Protein AF-G4TLZ2-F1 (afdb_monomer_lite)

Organism: Serendipita indica (strain DSM 11827) (NCBI:txid1109443)

pLDDT: mean 72.78, std 14.61, range [36.22, 94.38]

Secondary structure (DSSP, 8-state):
-----EEEESSGGG--HHHHHS--SEEEESS--HHHHHHHHHHGGG-SEEEE---S-HHHHHHHHHHHHHHGGG-TT--EEEEEEE-TT-HHHHHHHHHHGGGGTTT--EEEEEES--S-TTHHHHHHHHHHHH-TT--EEE-TTTT-EEESSSS-EEEGGGG---TT-GGGHHHHHHHHHHH---TTS----------

Radius of gyration: 17.11 Å; chains: 1; bounding box: 46×44×38 Å

Sequence (199 aa):
MPNLTAICIGQPCQLTEVVYTRRMKKMDFRFFDERVERQVRNHAANITYLNIQMDGRREKDQSIRTFLKEVAPHLRQVKFFGQLWLPHDVVEALFQDFSTLQCLASTLIFLHIRTDYWPSAFWPRMLLSRIEAMFPKLRMILDQSLGALVRRDILEWFHWSDLGFDPSDFQILEGTFERALKEGPDVTSNVKENYIFRV

Foldseek 3Di:
DDAPEEDADPDLVPDDPVLVPHAYAEYAAADDDPSNLVSCQSRQQRHQYDEDDDPPDVVVLVVVLVSLLVSLLNNQNHQHYEEDEDEPDDPVVVVVSLVSNLSCQAHHAEYEYEYPDDDDPVVVVVSVVVSCVSRVNHQWYHYVVVQTWGHLDDWWIWHPVQLPDDSVPVVVCPVSVVVCSVPPRPPPPDDDPTPTPGD

Structure (mmCIF, N/CA/C/O backbone):
data_AF-G4TLZ2-F1
#
_entry.id   AF-G4TLZ2-F1
#
loop_
_atom_site.group_PDB
_atom_site.id
_atom_site.type_symbol
_atom_site.label_atom_id
_atom_site.label_alt_id
_atom_site.label_comp_id
_atom_site.label_asym_id
_atom_site.label_entity_id
_atom_site.label_seq_id
_atom_site.pdbx_PDB_ins_code
_atom_site.Cartn_x
_atom_site.Cartn_y
_atom_site.Cartn_z
_atom_site.occupancy
_atom_site.B_iso_or_equiv
_atom_site.auth_seq_id
_atom_site.auth_comp_id
_atom_site.auth_asym_id
_atom_site.auth_atom_id
_atom_site.pdbx_PDB_model_num
ATOM 1 N N . MET A 1 1 ? -19.646 -6.774 21.020 1.00 46.66 1 MET A N 1
ATOM 2 C CA . MET A 1 1 ? -20.008 -6.854 19.584 1.00 46.66 1 MET A CA 1
ATOM 3 C C . MET A 1 1 ? -18.808 -7.372 18.798 1.00 46.66 1 MET A C 1
ATOM 5 O O . MET A 1 1 ? -17.703 -6.963 19.135 1.00 46.66 1 MET A O 1
ATOM 9 N N . PRO A 1 2 ? -18.978 -8.269 17.811 1.00 50.28 2 PRO A N 1
ATOM 10 C CA . PRO A 1 2 ? -17.856 -8.793 17.030 1.00 50.28 2 PRO A CA 1
ATOM 11 C C . PRO A 1 2 ? -17.225 -7.706 16.141 1.00 50.28 2 PRO A C 1
ATOM 13 O O . PRO A 1 2 ? -17.936 -6.896 15.538 1.00 50.28 2 PRO A O 1
ATOM 16 N N . ASN A 1 3 ? -15.890 -7.692 16.069 1.00 48.69 3 ASN A N 1
ATOM 17 C CA . ASN A 1 3 ? -15.118 -6.776 15.223 1.00 48.69 3 ASN A CA 1
ATOM 18 C C . ASN A 1 3 ? -15.397 -7.065 13.740 1.00 48.69 3 ASN A C 1
ATOM 20 O O . ASN A 1 3 ? -15.288 -8.214 13.307 1.00 48.69 3 ASN A O 1
ATOM 24 N N . LEU A 1 4 ? -15.717 -6.034 12.951 1.00 47.19 4 LEU A N 1
ATOM 25 C CA . LEU A 1 4 ? -15.778 -6.173 11.497 1.00 47.19 4 LEU A CA 1
ATOM 26 C C . LEU A 1 4 ? -14.333 -6.183 10.975 1.00 47.19 4 LEU A C 1
ATOM 28 O O . LEU A 1 4 ? -13.589 -5.222 11.151 1.00 47.19 4 LEU A O 1
ATOM 32 N N . THR A 1 5 ? -13.896 -7.307 10.411 1.00 59.62 5 THR A N 1
ATOM 33 C CA . THR A 1 5 ? -12.462 -7.516 10.134 1.00 59.62 5 THR A CA 1
ATOM 34 C C . THR A 1 5 ? -12.038 -6.947 8.778 1.00 59.62 5 THR A C 1
ATOM 36 O O . THR A 1 5 ? -10.901 -6.496 8.644 1.00 59.62 5 THR A O 1
ATOM 39 N N . ALA A 1 6 ? -12.942 -6.910 7.795 1.00 60.03 6 ALA A N 1
ATOM 40 C CA . ALA A 1 6 ? -12.651 -6.434 6.447 1.00 60.03 6 ALA A CA 1
ATOM 41 C C . ALA A 1 6 ? -13.892 -5.877 5.746 1.00 60.03 6 ALA A C 1
ATOM 43 O O . ALA A 1 6 ? -15.013 -6.284 6.054 1.00 60.03 6 ALA A O 1
ATOM 44 N N . ILE A 1 7 ? -13.671 -4.984 4.780 1.00 64.38 7 ILE A N 1
ATOM 45 C CA . ILE A 1 7 ? -14.679 -4.574 3.806 1.00 64.38 7 ILE A CA 1
ATOM 46 C C . ILE A 1 7 ? -14.033 -4.398 2.422 1.00 64.38 7 ILE A C 1
ATOM 48 O O . ILE A 1 7 ? -12.977 -3.776 2.308 1.00 64.38 7 ILE A O 1
ATOM 52 N N . CYS A 1 8 ? -14.651 -4.976 1.387 1.00 65.12 8 CYS A N 1
ATOM 53 C CA . CYS A 1 8 ? -14.386 -4.660 -0.020 1.00 65.12 8 CYS A CA 1
ATOM 54 C C . CYS A 1 8 ? -15.567 -3.856 -0.532 1.00 65.12 8 CYS A C 1
ATOM 56 O O . CYS A 1 8 ? -16.701 -4.329 -0.424 1.00 65.12 8 CYS A O 1
ATOM 58 N N . ILE A 1 9 ? -15.324 -2.666 -1.069 1.00 63.44 9 ILE A N 1
ATOM 59 C CA . ILE A 1 9 ? -16.402 -1.855 -1.620 1.00 63.44 9 ILE A CA 1
ATOM 60 C C . ILE A 1 9 ? -16.111 -1.510 -3.069 1.00 63.44 9 ILE A C 1
ATOM 62 O O . ILE A 1 9 ? -15.159 -0.795 -3.389 1.00 63.44 9 ILE A O 1
ATOM 66 N N . GLY A 1 10 ? -17.003 -1.997 -3.930 1.00 59.31 10 GLY A N 1
ATOM 67 C CA . GLY A 1 10 ? -17.019 -1.669 -5.344 1.00 59.31 10 GLY A CA 1
ATOM 68 C C . GLY A 1 10 ? -17.587 -0.281 -5.620 1.00 59.31 10 GLY A C 1
ATOM 69 O O . GLY A 1 10 ? -17.244 0.275 -6.646 1.00 59.31 10 GLY A O 1
ATOM 70 N N . GLN A 1 11 ? -18.423 0.302 -4.750 1.00 59.62 11 GLN A N 1
ATOM 71 C CA . GLN A 1 11 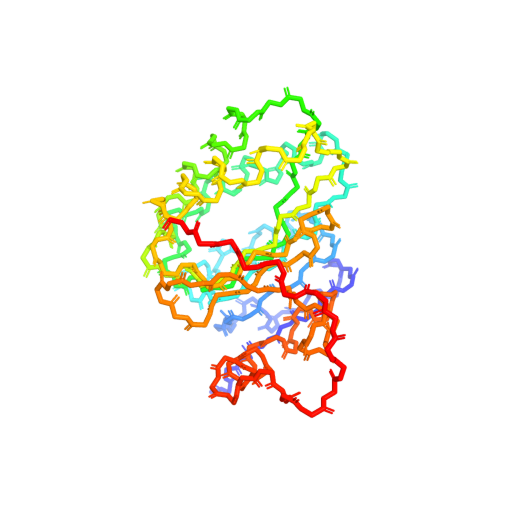? -18.915 1.683 -4.890 1.00 59.62 11 GLN A CA 1
ATOM 72 C C . GLN A 1 11 ? -19.159 2.365 -3.532 1.00 59.62 11 GLN A C 1
ATOM 74 O O . GLN A 1 11 ? -19.775 1.752 -2.663 1.00 59.62 11 GLN A O 1
ATOM 79 N N . PRO A 1 12 ? -18.814 3.652 -3.333 1.00 59.69 12 PRO A N 1
ATOM 80 C CA . PRO A 1 12 ? -18.899 4.301 -2.018 1.00 59.69 12 PRO A CA 1
ATOM 81 C C . PRO A 1 12 ? -20.312 4.378 -1.421 1.00 59.69 12 PRO A C 1
ATOM 83 O O . PRO A 1 12 ? -20.478 4.523 -0.212 1.00 59.69 12 PRO A O 1
ATOM 86 N N . CYS A 1 13 ? -21.354 4.268 -2.251 1.00 66.62 13 CYS A N 1
ATOM 87 C CA . CYS A 1 13 ? -22.748 4.178 -1.808 1.00 66.62 13 CYS A CA 1
ATOM 88 C C . CYS A 1 13 ? -23.066 2.900 -1.012 1.00 66.62 13 CYS A C 1
ATOM 90 O O . CYS A 1 13 ? -24.085 2.859 -0.334 1.00 66.62 13 CYS A O 1
ATOM 92 N N . GLN A 1 14 ? -22.198 1.887 -1.060 1.00 64.50 14 GLN A N 1
ATOM 93 C CA . GLN A 1 14 ? -22.354 0.621 -0.338 1.00 64.50 14 GLN A CA 1
ATOM 94 C C . GLN A 1 14 ? -21.793 0.682 1.097 1.00 64.50 14 GLN A C 1
ATOM 96 O O . GLN A 1 14 ? -21.835 -0.312 1.821 1.00 64.50 14 GLN A O 1
ATOM 101 N N . LEU A 1 15 ? -21.260 1.833 1.529 1.00 69.31 15 LEU A N 1
ATOM 102 C CA . LEU A 1 15 ? -20.837 2.051 2.912 1.00 69.31 15 LEU A CA 1
ATOM 103 C C . LEU A 1 15 ? -22.050 2.035 3.853 1.00 69.31 15 LEU A C 1
ATOM 105 O O . LEU A 1 15 ? -22.990 2.806 3.684 1.00 69.31 15 LEU A O 1
ATOM 109 N N . THR A 1 16 ? -22.014 1.173 4.869 1.00 67.12 16 THR A N 1
ATOM 110 C CA . THR A 1 16 ? -23.114 0.994 5.830 1.00 67.12 16 THR A CA 1
ATOM 111 C C . THR A 1 16 ? -22.798 1.630 7.183 1.00 67.12 16 THR A C 1
ATOM 113 O O . THR A 1 16 ? -21.634 1.783 7.553 1.00 67.12 16 THR A O 1
ATOM 116 N N . GLU A 1 17 ? -23.832 1.947 7.971 1.00 62.03 17 GLU A N 1
ATOM 117 C CA . GLU A 1 17 ? -23.725 2.492 9.340 1.00 62.03 17 GLU A CA 1
ATOM 118 C C . GLU A 1 17 ? -22.849 1.623 10.272 1.00 62.03 17 GLU A C 1
ATOM 120 O O . GLU A 1 17 ? -22.161 2.110 11.171 1.00 62.03 17 GLU A O 1
ATOM 125 N N . VAL A 1 18 ? -22.786 0.318 9.997 1.00 56.19 18 VAL A N 1
ATOM 126 C CA . VAL A 1 18 ? -21.950 -0.649 10.721 1.00 56.19 18 VAL A CA 1
ATOM 127 C C . VAL A 1 18 ? -20.453 -0.337 10.588 1.00 56.19 18 VAL A C 1
ATOM 129 O O . VAL A 1 18 ? -19.698 -0.567 11.532 1.00 56.19 18 VAL A O 1
ATOM 132 N N . VAL A 1 19 ? -20.016 0.228 9.458 1.00 63.22 19 VAL A N 1
ATOM 133 C CA . VAL A 1 19 ? -18.618 0.645 9.235 1.00 63.22 19 VAL A CA 1
ATOM 134 C C . VAL A 1 19 ? -18.277 1.879 10.076 1.00 63.22 19 VAL A C 1
ATOM 136 O O . VAL A 1 19 ? -17.152 2.020 10.546 1.00 63.22 19 VAL A O 1
ATOM 139 N N . TYR A 1 20 ? -19.255 2.751 10.338 1.00 64.38 20 TYR A N 1
ATOM 140 C CA . TYR A 1 20 ? -19.055 3.962 11.140 1.00 64.38 20 TYR A CA 1
ATOM 141 C C . TYR A 1 20 ? -18.906 3.676 12.637 1.00 64.38 20 TYR A C 1
ATOM 143 O O . TYR A 1 20 ? -18.293 4.462 13.353 1.00 64.38 20 TYR A O 1
ATOM 151 N N . THR A 1 21 ? -19.453 2.561 13.118 1.00 63.03 21 THR A N 1
ATOM 152 C CA . THR A 1 21 ? -19.580 2.281 14.558 1.00 63.03 21 THR A CA 1
ATOM 153 C C . THR A 1 21 ? -18.607 1.221 15.070 1.00 63.03 21 THR A C 1
ATOM 155 O O . THR A 1 21 ? -18.537 0.979 16.276 1.00 63.03 21 THR A O 1
ATOM 158 N N . ARG A 1 22 ? -17.834 0.573 14.188 1.00 68.12 22 ARG A N 1
ATOM 159 C CA . ARG A 1 22 ? -16.970 -0.563 14.547 1.00 68.12 22 ARG A CA 1
ATOM 160 C C . ARG A 1 22 ? -15.533 -0.355 14.116 1.00 68.12 22 ARG A C 1
ATOM 162 O O . ARG A 1 22 ? -15.284 0.153 13.036 1.00 68.12 22 ARG A O 1
ATOM 169 N N . ARG A 1 23 ? -14.583 -0.838 14.924 1.00 71.00 23 ARG A N 1
ATOM 170 C CA . ARG A 1 23 ? -13.163 -0.874 14.546 1.00 71.00 23 ARG A CA 1
ATOM 171 C C . ARG A 1 23 ? -12.969 -1.678 13.262 1.00 71.00 23 ARG A C 1
ATOM 173 O O . ARG A 1 23 ? -13.345 -2.848 13.215 1.00 71.00 23 ARG A O 1
ATOM 180 N N . MET A 1 24 ? -12.305 -1.057 12.294 1.00 76.00 24 MET A N 1
ATOM 181 C CA . MET A 1 24 ? -11.952 -1.641 11.003 1.00 76.00 24 MET A CA 1
ATOM 182 C C . MET A 1 24 ? -10.446 -1.889 10.907 1.00 76.00 24 MET A C 1
ATOM 184 O O . MET A 1 24 ? -9.654 -1.008 11.236 1.00 76.00 24 MET A O 1
ATOM 188 N N . LYS A 1 25 ? -10.058 -3.082 10.438 1.00 82.25 25 LYS A N 1
ATOM 189 C CA . LYS A 1 25 ? -8.646 -3.451 10.212 1.00 82.25 25 LYS A CA 1
ATOM 190 C C . LYS A 1 25 ? -8.249 -3.437 8.739 1.00 82.25 25 LYS A C 1
ATOM 192 O O . LYS A 1 25 ? -7.141 -3.015 8.420 1.00 82.25 25 LYS A O 1
ATOM 197 N N . LYS A 1 26 ? -9.136 -3.894 7.851 1.00 83.88 26 LYS A N 1
ATOM 198 C CA . LYS A 1 26 ? -8.880 -3.962 6.407 1.00 83.88 26 LYS A CA 1
ATOM 199 C C . LYS A 1 26 ? -9.892 -3.133 5.630 1.00 83.88 26 LYS A C 1
ATOM 201 O O . LYS A 1 26 ? -11.098 -3.308 5.814 1.00 83.88 26 LYS A O 1
ATOM 206 N N . MET A 1 27 ? -9.388 -2.263 4.765 1.00 84.25 27 MET A N 1
ATOM 207 C CA . MET A 1 27 ? -10.182 -1.408 3.895 1.00 84.25 27 MET A CA 1
ATOM 208 C C . MET A 1 27 ? -9.675 -1.481 2.458 1.00 84.25 27 MET A C 1
ATOM 210 O O . MET A 1 27 ? -8.486 -1.285 2.214 1.00 84.25 27 MET A O 1
ATOM 214 N N . ASP A 1 28 ? -10.586 -1.746 1.528 1.00 83.50 28 ASP A N 1
ATOM 215 C CA . ASP A 1 28 ? -10.316 -1.803 0.095 1.00 83.50 28 ASP A CA 1
ATOM 216 C C . ASP A 1 28 ? -11.389 -1.021 -0.667 1.00 83.50 28 ASP A C 1
ATOM 218 O O . ASP A 1 28 ? -12.576 -1.373 -0.630 1.00 83.50 28 ASP A O 1
ATOM 222 N N . PHE A 1 29 ? -10.962 0.057 -1.322 1.00 81.94 29 PHE A N 1
ATOM 223 C CA . PHE A 1 29 ? -11.828 0.998 -2.017 1.00 81.94 29 PHE A CA 1
ATOM 224 C C . PHE A 1 29 ? -11.426 1.120 -3.486 1.00 81.94 29 PHE A C 1
ATOM 226 O O . PHE A 1 29 ? -10.347 1.613 -3.818 1.00 81.94 29 PHE A O 1
ATOM 233 N N . ARG A 1 30 ? -12.341 0.717 -4.376 1.00 78.12 30 ARG A N 1
ATOM 234 C CA . ARG A 1 30 ? -12.178 0.827 -5.838 1.00 78.12 30 ARG A CA 1
ATOM 235 C C . ARG A 1 30 ? -12.457 2.233 -6.373 1.00 78.12 30 ARG A C 1
ATOM 237 O O . ARG A 1 30 ? -12.018 2.584 -7.462 1.00 78.12 30 ARG A O 1
ATOM 244 N N . PHE A 1 31 ? -13.179 3.033 -5.593 1.00 77.94 31 PHE A N 1
ATOM 245 C CA . PHE A 1 31 ? -13.493 4.425 -5.884 1.00 77.94 31 PHE A CA 1
ATOM 246 C C . PHE A 1 31 ? -13.263 5.248 -4.628 1.00 77.94 31 PHE A C 1
ATOM 248 O O . PHE A 1 31 ? -13.651 4.833 -3.536 1.00 77.94 31 PHE A O 1
ATOM 255 N N . PHE A 1 32 ? -12.659 6.416 -4.803 1.00 81.44 32 PHE A N 1
ATOM 256 C CA . PHE A 1 32 ? -12.345 7.331 -3.722 1.00 81.44 32 PHE A CA 1
ATOM 257 C C . PHE A 1 32 ? -13.271 8.550 -3.765 1.00 81.44 32 PHE A C 1
ATOM 259 O O . PHE A 1 32 ? -13.412 9.189 -4.810 1.00 81.44 32 PHE A O 1
ATOM 266 N N . ASP A 1 33 ? -13.917 8.838 -2.638 1.00 84.94 33 ASP A N 1
ATOM 267 C CA . ASP A 1 33 ? -14.771 10.004 -2.420 1.00 84.94 33 ASP A CA 1
ATOM 268 C C . ASP A 1 33 ? -14.715 10.454 -0.947 1.00 84.94 33 ASP A C 1
ATOM 270 O O . ASP A 1 33 ? -14.079 9.818 -0.101 1.00 84.94 33 ASP A O 1
ATOM 274 N N . GLU A 1 34 ? -15.436 11.524 -0.610 1.00 86.69 34 GLU A N 1
ATOM 275 C CA . GLU A 1 34 ? -15.489 12.077 0.752 1.00 86.69 34 GLU A CA 1
ATOM 276 C C . GLU A 1 34 ? -15.970 11.076 1.820 1.00 86.69 34 GLU A C 1
ATOM 278 O O . GLU A 1 34 ? -15.652 11.207 3.008 1.00 86.69 34 GLU A O 1
ATOM 283 N N . ARG A 1 35 ? -16.767 10.069 1.440 1.00 85.50 35 ARG A N 1
ATOM 284 C CA . ARG A 1 35 ? -17.257 9.054 2.382 1.00 85.50 35 ARG A CA 1
ATOM 285 C C . ARG A 1 35 ? -16.135 8.090 2.724 1.00 85.50 35 ARG A C 1
ATOM 287 O O . ARG A 1 35 ? -15.961 7.773 3.902 1.00 85.50 35 ARG A O 1
ATOM 294 N N . VAL A 1 36 ? -15.365 7.671 1.721 1.00 86.56 36 VAL A N 1
ATOM 295 C CA . VAL A 1 36 ? -14.147 6.874 1.904 1.00 86.56 36 VAL A CA 1
ATOM 296 C C . VAL A 1 36 ? -13.134 7.633 2.755 1.00 86.56 36 VAL A C 1
ATOM 298 O O . VAL A 1 36 ? -12.643 7.077 3.738 1.00 86.56 36 VAL A O 1
ATOM 301 N N . GLU A 1 37 ? -12.893 8.914 2.462 1.00 90.69 37 GLU A N 1
ATOM 302 C CA . GLU A 1 37 ? -12.009 9.760 3.273 1.00 90.69 37 GLU A CA 1
ATOM 303 C C . GLU A 1 37 ? -12.394 9.745 4.749 1.00 90.69 37 GLU A C 1
ATOM 305 O O . GLU A 1 37 ? -11.560 9.491 5.623 1.00 90.69 37 GLU A O 1
ATOM 310 N N . ARG A 1 38 ? -13.680 9.973 5.034 1.00 89.69 38 ARG A N 1
ATOM 311 C CA . ARG A 1 38 ? -14.199 9.989 6.402 1.00 89.69 38 ARG A CA 1
ATOM 312 C C . ARG A 1 38 ? -13.967 8.655 7.106 1.00 89.69 38 ARG A C 1
ATOM 314 O O . ARG A 1 38 ? -13.588 8.649 8.274 1.00 89.69 38 ARG A O 1
ATOM 321 N N . GLN A 1 39 ? -14.155 7.533 6.409 1.00 87.25 39 GLN A N 1
ATOM 322 C CA . GLN A 1 39 ? -13.901 6.213 6.989 1.00 87.25 39 GLN A CA 1
ATOM 323 C C . GLN A 1 39 ? -12.433 5.998 7.316 1.00 87.25 39 GLN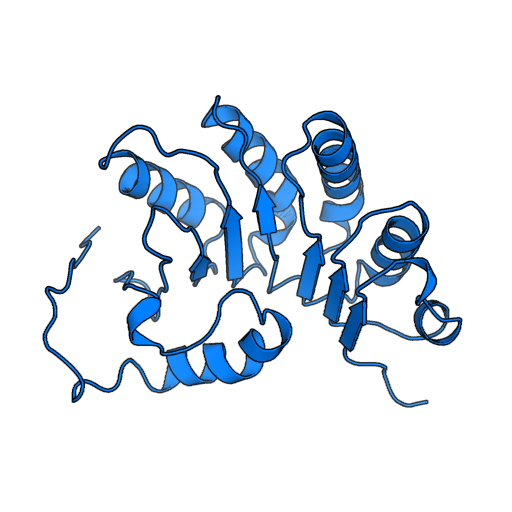 A C 1
ATOM 325 O O . GLN A 1 39 ? -12.108 5.577 8.426 1.00 87.25 39 GLN A O 1
ATOM 330 N N . VAL A 1 40 ? -11.542 6.306 6.378 1.00 90.25 40 VAL A N 1
ATOM 331 C CA . VAL A 1 40 ? -10.109 6.126 6.605 1.00 90.25 40 VAL A CA 1
ATOM 332 C C . VAL A 1 40 ? -9.655 7.018 7.764 1.00 90.25 40 VAL A C 1
ATOM 334 O O . VAL A 1 40 ? -8.965 6.522 8.649 1.00 90.25 40 VAL A O 1
ATOM 337 N N . ARG A 1 41 ? -10.117 8.275 7.858 1.00 92.75 41 ARG A N 1
ATOM 338 C CA . ARG A 1 41 ? -9.808 9.153 9.005 1.00 92.75 41 ARG A CA 1
ATOM 339 C C . ARG A 1 41 ? -10.311 8.584 10.333 1.00 92.75 41 ARG A C 1
ATOM 341 O O . ARG A 1 41 ? -9.543 8.517 11.289 1.00 92.75 41 ARG A O 1
ATOM 348 N N . ASN A 1 42 ? -11.562 8.125 10.386 1.00 90.62 42 ASN A N 1
ATOM 349 C CA . ASN A 1 42 ? -12.162 7.576 11.608 1.00 90.62 42 ASN A CA 1
ATOM 350 C C . ASN A 1 42 ? -11.433 6.327 12.118 1.00 90.62 42 ASN A C 1
ATOM 352 O O . ASN A 1 42 ? -11.380 6.079 13.324 1.00 90.62 42 ASN A O 1
ATOM 356 N N . HIS A 1 43 ? -10.866 5.541 11.203 1.00 89.94 43 HIS A N 1
ATOM 357 C CA . HIS A 1 43 ? -10.260 4.253 11.524 1.00 89.94 43 HIS A CA 1
ATOM 358 C C . HIS A 1 43 ? -8.738 4.238 11.448 1.00 89.94 43 HIS A C 1
ATOM 360 O O . HIS A 1 43 ? -8.160 3.218 11.810 1.00 89.94 43 HIS A O 1
ATOM 366 N N . ALA A 1 44 ? -8.086 5.338 11.057 1.00 91.69 44 ALA A N 1
ATOM 367 C CA . ALA A 1 44 ? -6.667 5.395 10.695 1.00 91.69 44 ALA A CA 1
ATOM 368 C C . ALA A 1 44 ? -5.738 4.671 11.682 1.00 91.69 44 ALA A C 1
ATOM 370 O O . ALA A 1 44 ? -4.893 3.875 11.279 1.00 91.69 44 ALA A O 1
ATOM 371 N N . ALA A 1 45 ? -5.963 4.863 12.985 1.00 90.56 45 ALA A N 1
ATOM 372 C CA . ALA A 1 45 ? -5.154 4.262 14.043 1.00 90.56 45 ALA A CA 1
ATOM 373 C C . ALA A 1 45 ? -5.266 2.726 14.155 1.00 90.56 45 ALA A C 1
ATOM 375 O O . ALA A 1 45 ? -4.449 2.117 14.842 1.00 90.56 45 ALA A O 1
ATOM 376 N N . ASN A 1 46 ? -6.273 2.104 13.534 1.00 88.81 46 ASN A N 1
ATOM 377 C CA . ASN A 1 46 ? -6.563 0.668 13.615 1.00 88.81 46 ASN A CA 1
ATOM 378 C C . ASN A 1 46 ? -6.388 -0.065 12.275 1.00 88.81 46 ASN A C 1
ATOM 380 O O . ASN A 1 46 ? -6.428 -1.298 12.254 1.00 88.81 46 ASN A O 1
ATOM 384 N N . ILE A 1 47 ? -6.225 0.669 11.170 1.00 90.06 47 ILE A N 1
ATOM 385 C CA . ILE A 1 47 ? -6.098 0.076 9.840 1.00 90.06 47 ILE A CA 1
ATOM 386 C C . ILE A 1 47 ? -4.736 -0.615 9.740 1.00 90.06 47 ILE A C 1
ATOM 388 O O . ILE A 1 47 ? -3.688 0.006 9.900 1.00 90.06 47 ILE A O 1
ATOM 392 N N . THR A 1 48 ? -4.754 -1.913 9.451 1.00 88.69 48 THR A N 1
ATOM 393 C CA . THR A 1 48 ? -3.560 -2.710 9.139 1.00 88.69 48 THR A CA 1
ATOM 394 C C . THR A 1 48 ? -3.385 -2.914 7.641 1.00 88.69 48 THR A C 1
ATOM 396 O O . THR A 1 48 ? -2.306 -3.288 7.183 1.00 88.69 48 THR A O 1
ATOM 399 N N . TYR A 1 49 ? -4.447 -2.674 6.878 1.00 87.94 49 TYR A N 1
ATOM 400 C CA . TYR A 1 49 ? -4.502 -2.895 5.449 1.00 87.94 49 TYR A CA 1
ATOM 401 C C . TYR A 1 49 ? -5.355 -1.810 4.795 1.00 87.94 49 TYR A C 1
ATOM 403 O O . TYR A 1 49 ? -6.533 -1.661 5.135 1.00 87.94 49 TYR A O 1
ATOM 411 N N . LEU A 1 50 ? -4.762 -1.076 3.860 1.00 88.56 50 LEU A N 1
ATOM 412 C CA . LEU A 1 50 ? -5.410 0.014 3.145 1.00 88.56 50 LEU A CA 1
ATOM 413 C C . LEU A 1 50 ? -5.124 -0.107 1.653 1.00 88.56 50 LEU A C 1
ATOM 415 O O . LEU A 1 50 ? -3.972 -0.001 1.243 1.00 88.56 50 LEU A O 1
ATOM 419 N N . ASN A 1 51 ? -6.167 -0.272 0.847 1.00 85.25 51 ASN A N 1
ATOM 420 C CA . ASN A 1 51 ? -6.089 -0.153 -0.602 1.00 85.25 51 ASN A CA 1
ATOM 421 C C . ASN A 1 51 ? -7.044 0.936 -1.085 1.00 85.25 51 ASN A C 1
ATOM 423 O O . ASN A 1 51 ? -8.241 0.897 -0.799 1.00 85.25 51 ASN A O 1
ATOM 427 N N . ILE A 1 52 ? -6.494 1.909 -1.804 1.00 84.06 52 ILE A N 1
ATOM 428 C CA . ILE A 1 52 ? -7.241 2.965 -2.479 1.00 84.06 52 ILE A CA 1
ATOM 429 C C . ILE A 1 52 ? -6.808 2.903 -3.937 1.00 84.06 52 ILE A C 1
ATOM 431 O O . ILE A 1 52 ? -5.660 3.200 -4.256 1.00 84.06 52 ILE A O 1
ATOM 435 N N . GLN A 1 53 ? -7.708 2.475 -4.817 1.00 77.69 53 GLN A N 1
ATOM 436 C CA . GLN A 1 53 ? -7.389 2.358 -6.232 1.00 77.69 53 GLN A CA 1
ATOM 437 C C . GLN A 1 53 ? -7.288 3.749 -6.867 1.00 77.69 53 GLN A C 1
ATOM 439 O O . GLN A 1 53 ? -8.278 4.470 -6.980 1.00 77.69 53 GLN A O 1
ATOM 444 N N . MET A 1 54 ? -6.079 4.103 -7.294 1.00 76.25 54 MET A N 1
ATOM 445 C CA . MET A 1 54 ? -5.810 5.277 -8.123 1.00 76.25 54 MET A CA 1
ATOM 446 C C . MET A 1 54 ? -6.095 4.920 -9.588 1.00 76.25 54 MET A 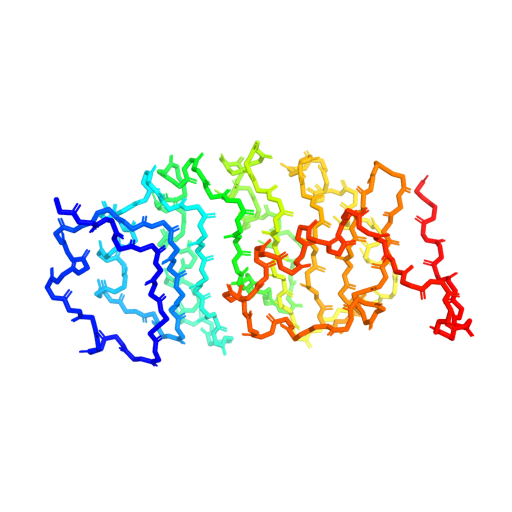C 1
ATOM 448 O O . MET A 1 54 ? -5.677 3.855 -10.065 1.00 76.25 54 MET A O 1
ATOM 452 N N . ASP A 1 55 ? -6.852 5.768 -10.286 1.00 71.19 55 ASP A N 1
ATOM 453 C CA . ASP A 1 55 ? -7.341 5.491 -11.643 1.00 71.19 55 ASP A CA 1
ATOM 454 C C . ASP A 1 55 ? -6.481 6.118 -12.753 1.00 71.19 55 ASP A C 1
ATOM 456 O O . ASP A 1 55 ? -6.781 5.921 -13.931 1.00 71.19 55 ASP A O 1
ATOM 460 N N . GLY A 1 56 ? -5.399 6.818 -12.389 1.00 65.00 56 GLY A N 1
ATOM 461 C CA . GLY A 1 56 ? -4.462 7.449 -13.323 1.00 65.00 56 GLY A CA 1
ATOM 462 C C . GLY A 1 56 ? -4.939 8.809 -13.840 1.00 65.00 56 GLY A C 1
ATOM 463 O O . GLY A 1 56 ? -4.283 9.424 -14.687 1.00 65.00 56 GLY A O 1
ATOM 464 N N . ARG A 1 57 ? -6.096 9.312 -13.379 1.00 70.31 57 ARG A N 1
ATOM 465 C CA . ARG A 1 57 ? -6.568 10.656 -13.729 1.00 70.31 57 ARG A CA 1
ATOM 466 C C . ARG A 1 57 ? -5.910 11.677 -12.808 1.00 70.31 57 ARG A C 1
ATOM 468 O O . ARG A 1 57 ? -6.292 11.811 -11.647 1.00 70.31 57 ARG A O 1
ATOM 475 N N . ARG A 1 58 ? -4.985 12.463 -13.376 1.00 68.12 58 ARG A N 1
ATOM 476 C CA . ARG A 1 58 ? -4.145 13.467 -12.686 1.00 68.12 58 ARG A CA 1
ATOM 477 C C . ARG A 1 58 ? -4.860 14.256 -11.578 1.00 68.12 58 ARG A C 1
ATOM 479 O O . ARG A 1 58 ? -4.331 14.361 -10.477 1.00 68.12 58 ARG A O 1
ATOM 486 N N . GLU A 1 59 ? -6.052 14.794 -11.840 1.00 71.56 59 GLU A N 1
ATOM 487 C CA . GLU A 1 59 ? -6.794 15.607 -10.859 1.00 71.56 59 GLU A CA 1
ATOM 488 C C . GLU A 1 59 ? -7.284 14.799 -9.648 1.00 71.56 59 GLU A C 1
ATOM 490 O O . GLU A 1 59 ? -7.119 15.224 -8.502 1.00 71.56 59 GLU A O 1
ATOM 495 N N . LYS A 1 60 ? -7.847 13.608 -9.884 1.00 72.69 60 LYS A N 1
ATOM 496 C CA . LYS A 1 60 ? -8.312 12.725 -8.807 1.00 72.69 60 LYS A CA 1
ATOM 497 C C . LYS A 1 60 ? -7.138 12.187 -8.002 1.00 72.69 60 LYS A C 1
ATOM 499 O O . LYS A 1 60 ? -7.179 12.210 -6.773 1.00 72.69 60 LYS A O 1
ATOM 504 N N . ASP A 1 61 ? -6.065 11.797 -8.674 1.00 77.12 61 ASP A N 1
ATOM 505 C CA . ASP A 1 61 ? -4.876 11.275 -8.008 1.00 77.12 61 ASP A CA 1
ATOM 506 C C . ASP A 1 61 ? -4.198 12.333 -7.132 1.00 77.12 61 ASP A C 1
ATOM 508 O O . ASP A 1 61 ? -3.712 12.010 -6.047 1.00 77.12 61 ASP A O 1
ATOM 512 N N . GLN A 1 62 ? -4.233 13.610 -7.529 1.00 82.12 62 GLN A N 1
ATOM 513 C CA . GLN A 1 62 ? -3.731 14.699 -6.692 1.00 82.12 62 GLN A CA 1
ATOM 514 C C . GLN A 1 62 ? -4.545 14.861 -5.400 1.00 82.12 62 GLN A C 1
ATOM 516 O O . GLN A 1 62 ? -3.956 15.061 -4.337 1.00 82.12 62 GLN A O 1
ATOM 521 N N . SER A 1 63 ? -5.876 14.736 -5.461 1.00 84.75 63 SER A N 1
ATOM 522 C CA . SER A 1 63 ? -6.721 14.781 -4.257 1.00 84.75 63 SER A CA 1
ATOM 523 C C . SER A 1 63 ? -6.405 13.630 -3.295 1.00 84.75 63 SER A C 1
ATOM 525 O O . SER A 1 63 ? -6.198 13.863 -2.104 1.00 84.75 63 SER A O 1
ATOM 527 N N . ILE A 1 64 ? -6.223 12.412 -3.824 1.00 85.31 64 ILE A N 1
ATOM 528 C CA . ILE A 1 64 ? -5.825 11.232 -3.043 1.00 85.31 64 ILE A CA 1
ATOM 529 C C . ILE A 1 64 ? -4.441 11.443 -2.419 1.00 85.31 64 ILE A C 1
ATOM 531 O O . ILE A 1 64 ? -4.243 11.129 -1.249 1.00 85.31 64 ILE A O 1
ATOM 535 N N . ARG A 1 65 ? -3.478 12.009 -3.157 1.00 84.56 65 ARG A N 1
ATOM 536 C CA . ARG A 1 65 ? -2.130 12.312 -2.641 1.00 84.56 65 ARG A CA 1
ATOM 537 C C . ARG A 1 65 ? -2.171 13.309 -1.486 1.00 84.56 65 ARG A C 1
ATOM 539 O O . ARG A 1 65 ? -1.515 13.084 -0.472 1.00 84.56 65 ARG A O 1
ATOM 546 N N . THR A 1 66 ? -2.941 14.388 -1.614 1.00 87.69 66 THR A N 1
ATOM 547 C CA . THR A 1 66 ? -3.138 15.366 -0.531 1.00 87.69 66 THR A CA 1
ATOM 548 C C . THR A 1 66 ? -3.781 14.706 0.685 1.00 87.69 66 THR A C 1
ATOM 550 O O . THR A 1 66 ? -3.272 14.830 1.796 1.00 87.69 66 THR A O 1
ATOM 553 N N . PHE A 1 67 ? -4.831 13.915 0.471 1.00 90.50 67 PHE A N 1
ATOM 554 C CA . PHE A 1 67 ? -5.478 13.156 1.532 1.00 90.50 67 PHE A CA 1
ATOM 555 C C . PHE A 1 67 ? -4.509 12.200 2.250 1.00 90.50 67 PHE A C 1
ATOM 557 O O . PHE A 1 67 ? -4.449 12.173 3.481 1.00 90.50 67 PHE A O 1
ATOM 564 N N . LEU A 1 68 ? -3.716 11.438 1.490 1.00 88.50 68 LEU A N 1
ATOM 565 C CA . LEU A 1 68 ? -2.713 10.527 2.034 1.00 88.50 68 LEU A CA 1
ATOM 566 C C . LEU A 1 68 ? -1.675 11.277 2.872 1.00 88.50 68 LEU A C 1
ATOM 568 O O . LEU A 1 68 ? -1.338 10.803 3.953 1.00 88.50 68 LEU A O 1
ATOM 572 N N . LYS A 1 69 ? -1.234 12.466 2.438 1.00 88.56 69 LYS A N 1
ATOM 573 C CA . LYS A 1 69 ? -0.336 13.332 3.224 1.00 88.56 69 LYS A CA 1
ATOM 574 C C . LYS A 1 69 ? -0.907 13.691 4.585 1.00 88.56 69 LYS A C 1
ATOM 576 O O . LYS A 1 69 ? -0.187 13.652 5.580 1.00 88.56 69 LYS A O 1
ATOM 581 N N . GLU A 1 70 ? -2.191 14.003 4.637 1.00 92.38 70 GLU A N 1
ATOM 582 C CA . GLU A 1 70 ? -2.857 14.379 5.879 1.00 92.38 70 GLU A CA 1
ATOM 583 C C . GLU A 1 70 ? -3.086 13.187 6.814 1.00 92.38 70 GLU A C 1
ATOM 585 O O . GLU A 1 70 ? -2.915 13.309 8.026 1.00 92.38 70 GLU A O 1
ATOM 590 N N . VAL A 1 71 ? -3.483 12.027 6.278 1.00 93.50 71 VAL A N 1
ATOM 591 C CA . VAL A 1 71 ? -3.858 10.868 7.106 1.00 93.50 71 VAL A CA 1
ATOM 592 C C . VAL A 1 71 ? -2.669 9.973 7.469 1.00 93.50 71 VAL A C 1
ATOM 594 O O . VAL A 1 71 ? -2.725 9.287 8.491 1.00 93.50 71 VAL A O 1
ATOM 597 N N . ALA A 1 72 ? -1.579 9.985 6.691 1.00 90.94 72 ALA A N 1
ATOM 598 C CA . ALA A 1 72 ? -0.420 9.107 6.881 1.00 90.94 72 ALA A CA 1
ATOM 599 C C . ALA A 1 72 ? 0.120 9.076 8.328 1.00 90.94 72 ALA A C 1
ATOM 601 O O . ALA A 1 72 ? 0.264 7.973 8.863 1.00 90.94 72 ALA A O 1
ATOM 602 N N . PRO A 1 73 ? 0.304 10.208 9.046 1.00 92.50 73 PRO A N 1
ATOM 603 C CA . PRO A 1 73 ? 0.784 10.200 10.437 1.00 92.50 73 PRO A CA 1
ATOM 604 C C . PRO A 1 73 ? -0.087 9.396 11.423 1.00 92.50 73 PRO A C 1
ATOM 606 O O . PRO A 1 73 ? 0.366 9.017 12.514 1.00 92.50 73 PRO A O 1
ATOM 609 N N . HIS A 1 74 ? -1.344 9.141 11.052 1.00 94.38 74 HIS A N 1
ATOM 610 C CA . HIS A 1 74 ? -2.315 8.387 11.836 1.00 94.38 74 HIS A CA 1
ATOM 611 C C . HIS A 1 74 ? -2.371 6.897 11.459 1.00 94.38 74 HIS A C 1
ATOM 613 O O . HIS A 1 74 ? -2.851 6.098 12.260 1.00 94.38 74 HIS A O 1
ATOM 619 N N . LEU A 1 75 ? -1.825 6.496 10.307 1.00 92.12 75 LEU A N 1
ATOM 620 C CA . LEU A 1 75 ? -1.837 5.128 9.765 1.00 92.12 75 LEU A CA 1
ATOM 621 C C . LEU A 1 75 ? -0.768 4.201 10.385 1.00 92.12 75 LEU A C 1
ATOM 623 O O . LEU A 1 75 ? -0.204 3.333 9.726 1.00 92.12 75 LEU A O 1
ATOM 627 N N . ARG A 1 76 ? -0.497 4.336 11.686 1.00 89.56 76 ARG A N 1
ATOM 628 C CA . ARG A 1 76 ? 0.667 3.734 12.377 1.00 89.56 76 ARG A CA 1
ATOM 629 C C . ARG A 1 76 ? 0.701 2.203 12.435 1.00 89.56 76 ARG A C 1
ATOM 631 O O . ARG A 1 76 ? 1.653 1.652 12.973 1.00 89.56 76 ARG A O 1
ATOM 638 N N . GLN A 1 77 ? -0.344 1.517 11.981 1.00 91.75 77 GLN A N 1
ATOM 639 C CA . GLN A 1 77 ? -0.437 0.054 12.005 1.00 91.75 77 GLN A CA 1
ATOM 640 C C . GLN A 1 77 ? -0.478 -0.565 10.607 1.00 91.75 77 GLN A C 1
ATOM 642 O O . GLN A 1 77 ? -0.552 -1.792 10.495 1.00 91.75 77 GLN A O 1
ATOM 647 N N . VAL A 1 78 ? -0.425 0.251 9.549 1.00 91.44 78 VAL A N 1
ATOM 648 C CA . VAL A 1 78 ? -0.541 -0.238 8.177 1.00 91.44 78 VAL A CA 1
ATOM 649 C C . VAL A 1 78 ? 0.664 -1.103 7.830 1.00 91.44 78 VAL A C 1
ATOM 651 O O . VAL A 1 78 ? 1.811 -0.655 7.868 1.00 91.44 78 VAL A O 1
ATOM 654 N N . LYS A 1 79 ? 0.371 -2.357 7.486 1.00 89.25 79 LYS A N 1
ATOM 655 C CA . LYS A 1 79 ? 1.325 -3.355 6.991 1.00 89.25 79 LYS A CA 1
ATOM 656 C C . LYS A 1 79 ? 1.197 -3.566 5.494 1.00 89.25 79 LYS A C 1
ATOM 658 O O . LYS A 1 79 ? 2.189 -3.828 4.825 1.00 89.25 79 LYS A O 1
ATOM 663 N N . PHE A 1 80 ? -0.021 -3.437 4.986 1.00 86.50 80 PHE A N 1
ATOM 664 C CA . PHE A 1 80 ? -0.337 -3.619 3.582 1.00 86.50 80 PHE A CA 1
ATOM 665 C C . PHE A 1 80 ? -0.890 -2.314 3.048 1.00 86.50 80 PHE A C 1
ATOM 667 O O . PHE A 1 80 ? -1.996 -1.905 3.410 1.00 86.50 80 PHE A O 1
ATOM 674 N N . PHE A 1 81 ? -0.098 -1.660 2.213 1.00 86.88 81 PHE A N 1
ATOM 675 C CA . PHE A 1 81 ? -0.552 -0.519 1.448 1.00 86.88 81 PHE A CA 1
ATOM 676 C C . PHE A 1 81 ? -0.734 -0.979 0.009 1.00 86.88 81 PHE A C 1
ATOM 678 O O . PHE A 1 81 ? 0.166 -1.574 -0.582 1.00 86.88 81 PHE A O 1
ATOM 685 N N . GLY A 1 82 ? -1.941 -0.789 -0.505 1.00 81.56 82 GLY A N 1
ATOM 686 C CA . GLY A 1 82 ? -2.308 -1.174 -1.853 1.00 81.56 82 GLY A CA 1
ATOM 687 C C . GLY A 1 82 ? -1.676 -0.263 -2.898 1.00 81.56 82 GLY A C 1
ATOM 688 O O . GLY A 1 82 ? -0.491 0.051 -2.829 1.00 81.56 82 GLY A O 1
ATOM 689 N N . GLN A 1 83 ? -2.459 0.113 -3.904 1.00 77.69 83 GLN A N 1
ATOM 690 C CA . GLN A 1 83 ? -1.938 0.728 -5.121 1.00 77.69 83 GLN A CA 1
ATOM 691 C C . GLN A 1 83 ? -1.488 2.187 -4.913 1.00 77.69 83 GLN A C 1
ATOM 693 O O . GLN A 1 83 ? -2.300 3.074 -4.670 1.00 77.69 83 GLN A O 1
ATOM 698 N N . LEU A 1 84 ? -0.196 2.444 -5.103 1.00 78.75 84 LEU A N 1
ATOM 699 C CA . LEU A 1 84 ? 0.393 3.766 -5.285 1.00 78.75 84 LEU A CA 1
ATOM 700 C C . LEU A 1 84 ? 0.651 3.976 -6.782 1.00 78.75 84 LEU A C 1
ATOM 702 O O . LEU A 1 84 ? 1.482 3.281 -7.367 1.00 78.75 84 LEU A O 1
ATOM 706 N N . TRP A 1 85 ? -0.076 4.900 -7.415 1.00 76.12 85 TRP A N 1
ATOM 707 C CA . TRP A 1 85 ? 0.139 5.225 -8.828 1.00 76.12 85 TRP A CA 1
ATOM 708 C C . TRP A 1 85 ? 1.244 6.266 -9.003 1.00 76.12 85 TRP A C 1
ATOM 710 O O . TRP A 1 85 ? 1.239 7.302 -8.331 1.00 76.12 85 TRP A O 1
ATOM 720 N N . LEU A 1 86 ? 2.168 5.988 -9.921 1.00 69.06 86 LEU A N 1
ATOM 721 C CA . LEU A 1 86 ? 3.295 6.833 -10.284 1.00 69.06 86 LEU A CA 1
ATOM 722 C C . LEU A 1 86 ? 3.047 7.449 -11.664 1.00 69.06 86 LEU A C 1
ATOM 724 O O . LEU A 1 86 ? 3.011 6.718 -12.656 1.00 69.06 86 LEU A O 1
ATOM 728 N N . PRO A 1 87 ? 2.901 8.781 -11.751 1.00 64.25 87 PRO A N 1
ATOM 729 C CA . PRO A 1 87 ? 2.879 9.457 -13.029 1.00 64.25 87 PRO A CA 1
ATOM 730 C C . PRO A 1 87 ? 4.230 9.299 -13.727 1.00 64.25 87 PRO A C 1
ATOM 732 O O . PRO A 1 87 ? 5.279 9.328 -13.085 1.00 64.25 87 PRO A O 1
ATOM 735 N N . HIS A 1 88 ? 4.162 9.220 -15.054 1.00 57.78 88 HIS A N 1
ATOM 736 C CA . HIS A 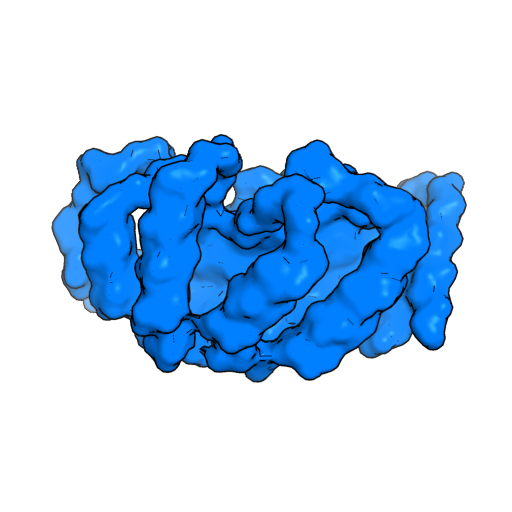1 88 ? 5.222 8.946 -16.031 1.00 57.78 88 HIS A CA 1
ATOM 737 C C . HIS A 1 88 ? 6.522 9.788 -15.906 1.00 57.78 88 HIS A C 1
ATOM 739 O O . HIS A 1 88 ? 7.512 9.488 -16.568 1.00 57.78 88 HIS A O 1
ATOM 745 N N . ASP A 1 89 ? 6.592 10.808 -15.044 1.00 59.94 89 ASP A N 1
ATOM 746 C CA . ASP A 1 89 ? 7.474 11.942 -15.331 1.00 59.94 89 ASP A CA 1
ATOM 747 C C . ASP A 1 89 ? 8.609 12.211 -14.330 1.00 59.94 89 ASP A C 1
ATOM 749 O O . ASP A 1 89 ? 9.540 12.919 -14.704 1.00 59.94 89 ASP A O 1
ATOM 753 N N . VAL A 1 90 ? 8.621 11.700 -13.087 1.00 66.19 90 VAL A N 1
ATOM 754 C CA . VAL A 1 90 ? 9.687 12.103 -12.141 1.00 66.19 90 VAL A CA 1
ATOM 755 C C . VAL A 1 90 ? 9.940 11.078 -11.022 1.00 66.19 90 VAL A C 1
ATOM 757 O O . VAL A 1 90 ? 9.100 10.876 -10.145 1.00 66.19 90 VAL A O 1
ATOM 760 N N . VAL A 1 91 ? 11.140 10.491 -10.974 1.00 71.88 91 VAL A N 1
ATOM 761 C CA . VAL A 1 91 ? 11.619 9.668 -9.838 1.00 71.88 91 VAL A CA 1
ATOM 762 C C . VAL A 1 91 ? 11.542 10.441 -8.527 1.00 71.88 91 VAL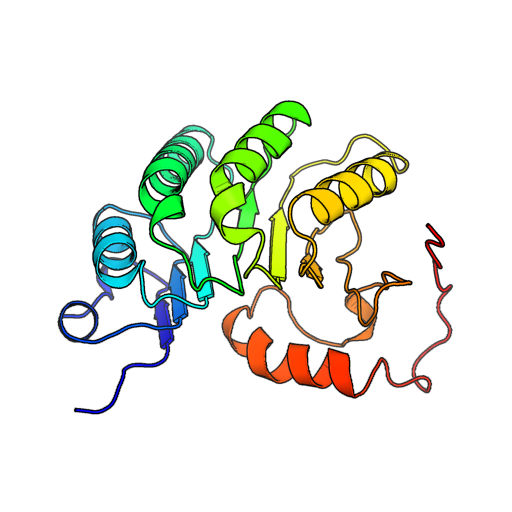 A C 1
ATOM 764 O O . VAL A 1 91 ? 11.203 9.903 -7.475 1.00 71.88 91 VAL A O 1
ATOM 767 N N . GLU A 1 92 ? 11.826 11.735 -8.578 1.00 75.62 92 GLU A N 1
ATOM 768 C CA . GLU A 1 92 ? 11.712 12.633 -7.442 1.00 75.62 92 GLU A CA 1
ATOM 769 C C . GLU A 1 92 ? 10.267 12.739 -6.941 1.00 75.62 92 GLU A C 1
ATOM 771 O O . GLU A 1 92 ? 10.073 12.768 -5.728 1.00 75.62 92 GLU A O 1
ATOM 776 N N . ALA A 1 93 ? 9.255 12.730 -7.819 1.00 75.25 93 ALA A N 1
ATOM 777 C CA . ALA A 1 93 ? 7.852 12.729 -7.392 1.00 75.25 93 ALA A CA 1
ATOM 778 C C . ALA A 1 93 ? 7.497 11.426 -6.663 1.00 75.25 93 ALA A C 1
ATOM 780 O O . ALA A 1 93 ? 6.859 11.469 -5.613 1.00 75.25 93 ALA A O 1
ATOM 781 N N . LEU A 1 94 ? 8.007 10.286 -7.145 1.00 77.44 94 LEU A N 1
ATOM 782 C CA . LEU A 1 94 ? 7.885 9.011 -6.437 1.00 77.44 94 LEU A CA 1
ATOM 783 C C . LEU A 1 94 ? 8.475 9.099 -5.023 1.00 77.44 94 LEU A C 1
ATOM 785 O O . LEU A 1 94 ? 7.837 8.712 -4.046 1.00 77.44 94 LEU A O 1
ATOM 789 N N . PHE A 1 95 ? 9.683 9.643 -4.882 1.00 81.69 95 PHE A N 1
ATOM 790 C CA . PHE A 1 95 ? 10.305 9.757 -3.563 1.00 81.69 95 PHE A CA 1
ATOM 791 C C . PHE A 1 95 ? 9.658 10.817 -2.665 1.00 81.69 95 PHE A C 1
ATOM 793 O O . PHE A 1 95 ? 9.740 10.694 -1.444 1.00 81.69 95 PHE A O 1
ATOM 800 N N . GLN A 1 96 ? 8.978 11.818 -3.227 1.00 82.38 96 GLN A N 1
ATOM 801 C CA . GLN A 1 96 ? 8.112 12.721 -2.463 1.00 82.38 96 GLN A CA 1
ATOM 802 C C . GLN A 1 96 ? 6.854 12.010 -1.937 1.00 82.38 96 GLN A C 1
ATOM 804 O O . GLN A 1 96 ? 6.402 12.282 -0.821 1.00 82.38 96 GLN A O 1
ATOM 809 N N . ASP A 1 97 ? 6.296 11.070 -2.698 1.00 82.44 97 ASP A N 1
ATOM 810 C CA . ASP A 1 97 ? 5.197 10.235 -2.209 1.00 82.44 97 ASP A CA 1
ATOM 811 C C . ASP A 1 97 ? 5.688 9.256 -1.140 1.00 82.44 97 ASP A C 1
ATOM 813 O O . ASP A 1 97 ? 5.065 9.108 -0.091 1.00 82.44 97 ASP A O 1
ATOM 817 N N . PHE A 1 98 ? 6.854 8.639 -1.330 1.00 85.81 98 PHE A N 1
ATOM 818 C CA . PHE A 1 98 ? 7.428 7.777 -0.300 1.00 85.81 98 PHE A CA 1
ATOM 819 C C . PHE A 1 98 ? 7.806 8.525 0.971 1.00 85.81 98 PHE A C 1
ATOM 821 O O . PHE A 1 98 ? 7.592 7.994 2.058 1.00 85.81 98 PHE A O 1
ATOM 828 N N . SER A 1 99 ? 8.307 9.759 0.875 1.00 86.00 99 SER A N 1
ATOM 829 C CA . SER A 1 99 ? 8.612 10.553 2.068 1.00 86.00 99 SER A CA 1
ATOM 830 C C . SER A 1 99 ? 7.346 10.891 2.856 1.00 86.00 99 SER A C 1
ATOM 832 O O . SER A 1 99 ? 7.366 10.899 4.086 1.00 86.00 99 SER A O 1
ATOM 834 N N . THR A 1 100 ? 6.216 11.061 2.166 1.00 84.19 100 THR A N 1
ATOM 835 C CA . THR A 1 100 ? 4.898 11.186 2.797 1.00 84.19 100 THR A CA 1
ATOM 836 C C . THR A 1 100 ? 4.536 9.930 3.597 1.00 84.19 100 THR A C 1
ATOM 838 O O . THR A 1 100 ? 4.007 10.009 4.708 1.00 84.19 100 THR A O 1
ATOM 841 N N . LEU A 1 101 ? 4.852 8.757 3.052 1.00 88.25 101 LEU A N 1
ATOM 842 C CA . LEU A 1 101 ? 4.583 7.465 3.679 1.00 88.25 101 LEU A CA 1
ATOM 843 C C . LEU A 1 101 ? 5.677 7.029 4.667 1.00 88.25 101 LEU A C 1
ATOM 845 O O . LEU A 1 101 ? 5.563 5.954 5.248 1.00 88.25 101 LEU A O 1
ATOM 849 N N . GLN A 1 102 ? 6.700 7.851 4.932 1.00 89.25 102 GLN A N 1
ATOM 850 C CA . GLN A 1 102 ? 7.837 7.496 5.795 1.00 89.25 102 GLN A CA 1
ATOM 851 C C . GLN A 1 102 ? 7.414 7.099 7.218 1.00 89.25 102 GLN A C 1
ATOM 853 O O . GLN A 1 102 ? 8.076 6.295 7.872 1.00 89.25 102 GLN A O 1
ATOM 858 N N . CYS A 1 103 ? 6.284 7.612 7.705 1.00 89.56 103 CYS A N 1
ATOM 859 C CA . CYS A 1 103 ? 5.706 7.201 8.987 1.00 89.56 103 CYS A CA 1
ATOM 860 C C . CYS A 1 103 ? 5.341 5.702 9.046 1.00 89.56 103 CYS A C 1
ATOM 862 O O . CYS A 1 103 ? 5.252 5.142 10.139 1.00 89.56 103 CYS A O 1
ATOM 864 N N . LEU A 1 104 ? 5.186 5.048 7.891 1.00 90.31 104 LEU A N 1
ATOM 865 C CA . LEU A 1 104 ? 4.914 3.618 7.745 1.00 90.31 104 LEU A CA 1
ATOM 866 C C . LEU A 1 104 ? 6.191 2.774 7.637 1.00 90.31 104 LEU A C 1
ATOM 868 O O . LEU A 1 104 ? 6.100 1.551 7.595 1.00 90.31 104 LEU A O 1
ATOM 872 N N . ALA A 1 105 ? 7.383 3.382 7.623 1.00 90.88 105 ALA A N 1
ATOM 873 C CA . ALA A 1 105 ? 8.669 2.696 7.442 1.00 90.88 105 ALA A CA 1
ATOM 874 C C . ALA A 1 105 ? 8.854 1.460 8.337 1.00 90.88 105 ALA A C 1
ATOM 876 O O . ALA A 1 105 ? 9.408 0.443 7.920 1.00 90.88 105 ALA A O 1
ATOM 877 N N . SER A 1 106 ? 8.378 1.539 9.582 1.00 90.88 106 SER A N 1
ATOM 878 C CA . SER A 1 106 ? 8.543 0.480 10.580 1.00 90.88 106 SER A CA 1
ATOM 879 C C . SER A 1 106 ? 7.435 -0.575 10.566 1.00 90.88 106 SER A C 1
ATOM 881 O O . SER A 1 106 ? 7.544 -1.567 11.297 1.00 90.88 106 SER A O 1
ATOM 883 N N . THR A 1 107 ? 6.382 -0.391 9.767 1.00 92.00 107 THR A N 1
ATOM 884 C CA . THR A 1 107 ? 5.214 -1.282 9.734 1.00 92.00 107 THR A CA 1
ATOM 885 C C . THR A 1 107 ? 4.905 -1.836 8.360 1.00 92.00 107 THR A C 1
ATOM 887 O O . THR A 1 107 ? 4.375 -2.940 8.296 1.00 92.00 107 THR A O 1
ATOM 890 N N . LEU A 1 108 ? 5.251 -1.123 7.289 1.00 90.25 108 LEU A N 1
ATOM 891 C CA . LEU A 1 108 ? 4.946 -1.508 5.921 1.00 90.25 108 LEU A CA 1
ATOM 892 C C . LEU A 1 108 ? 5.719 -2.774 5.521 1.00 90.25 108 LEU A C 1
ATOM 894 O O . LEU A 1 108 ? 6.946 -2.815 5.579 1.00 90.25 108 LEU A O 1
ATOM 898 N N . ILE A 1 109 ? 4.975 -3.805 5.128 1.00 87.94 109 ILE A N 1
ATOM 899 C CA . ILE A 1 109 ? 5.470 -5.113 4.673 1.00 87.94 109 ILE A CA 1
ATOM 900 C C . ILE A 1 109 ? 5.200 -5.283 3.181 1.00 87.94 109 ILE A C 1
ATOM 902 O O . ILE A 1 109 ? 5.998 -5.880 2.463 1.00 87.94 109 ILE A O 1
ATOM 906 N N . PHE A 1 110 ? 4.092 -4.730 2.706 1.00 85.88 110 PHE A N 1
ATOM 907 C CA . PHE A 1 110 ? 3.636 -4.875 1.341 1.00 85.88 110 PHE A CA 1
ATOM 908 C C . PHE A 1 110 ? 3.309 -3.503 0.753 1.00 85.88 110 PHE A C 1
ATOM 910 O O . PHE A 1 110 ? 2.589 -2.722 1.383 1.00 85.88 110 PHE A O 1
ATOM 917 N N . LEU A 1 111 ? 3.749 -3.275 -0.485 1.00 86.31 111 LEU A N 1
ATOM 918 C CA . LEU A 1 111 ? 3.414 -2.112 -1.296 1.00 86.31 1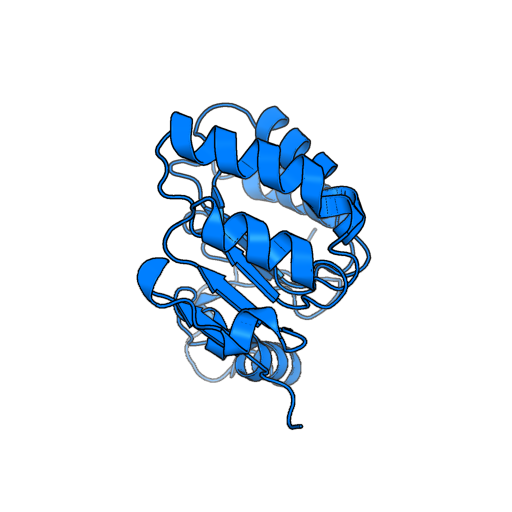11 LEU A CA 1
ATOM 919 C C . LEU A 1 111 ? 3.062 -2.539 -2.732 1.00 86.31 111 LEU A C 1
ATOM 921 O O . LEU A 1 111 ? 3.781 -3.330 -3.337 1.00 86.31 111 LEU A O 1
ATOM 925 N N . HIS A 1 112 ? 1.990 -1.997 -3.311 1.00 81.44 112 HIS A N 1
ATOM 926 C CA . HIS A 1 112 ? 1.736 -2.116 -4.751 1.00 81.44 112 HIS A CA 1
ATOM 927 C C . HIS A 1 112 ? 2.068 -0.788 -5.423 1.00 81.44 112 HIS A C 1
ATOM 929 O O . HIS A 1 112 ? 1.485 0.241 -5.105 1.00 81.44 112 HIS A O 1
ATOM 935 N N . ILE A 1 113 ? 3.001 -0.809 -6.363 1.00 80.06 113 ILE A N 1
ATOM 936 C CA . ILE A 1 113 ? 3.368 0.322 -7.203 1.00 80.06 113 ILE A CA 1
ATOM 937 C C . ILE A 1 113 ? 2.772 0.088 -8.589 1.00 80.06 113 ILE A C 1
ATOM 939 O O . ILE A 1 113 ? 2.969 -0.955 -9.202 1.00 80.06 113 ILE A O 1
ATOM 943 N N . ARG A 1 114 ? 2.028 1.062 -9.101 1.00 76.44 114 ARG A N 1
ATOM 944 C CA . ARG A 1 114 ? 1.586 1.053 -10.494 1.00 76.44 114 ARG A CA 1
ATOM 945 C C . ARG A 1 114 ? 2.211 2.233 -11.205 1.00 76.44 114 ARG A C 1
ATOM 947 O O . ARG A 1 114 ? 2.070 3.357 -10.745 1.00 76.44 114 ARG A O 1
ATOM 954 N N . THR A 1 115 ? 2.805 1.999 -12.358 1.00 73.00 115 THR A N 1
ATOM 955 C CA . THR A 1 115 ? 3.192 3.062 -13.285 1.00 73.00 115 THR A CA 1
ATOM 956 C C . THR A 1 115 ? 2.791 2.671 -14.694 1.00 73.00 115 THR A C 1
ATOM 958 O O . THR A 1 115 ? 2.667 1.486 -15.009 1.00 73.00 115 THR A O 1
ATOM 961 N N . ASP A 1 116 ? 2.585 3.675 -15.534 1.00 69.94 116 ASP A N 1
ATOM 962 C CA . ASP A 1 116 ? 2.213 3.476 -16.932 1.00 69.94 116 ASP A CA 1
ATOM 963 C C . ASP A 1 116 ? 3.439 3.173 -17.811 1.00 69.94 116 ASP A C 1
ATOM 965 O O . ASP A 1 116 ? 3.304 2.602 -18.892 1.00 69.94 116 ASP A O 1
ATOM 969 N N . TYR A 1 117 ? 4.643 3.538 -17.357 1.00 66.88 117 TYR A N 1
ATOM 970 C CA . TYR A 1 117 ? 5.888 3.343 -18.098 1.00 66.88 117 TYR A CA 1
ATOM 971 C C . TYR A 1 117 ? 7.106 3.338 -17.167 1.00 66.88 117 TYR A C 1
ATOM 973 O O . TYR A 1 117 ? 7.151 4.082 -16.185 1.00 66.88 117 TYR A O 1
ATOM 981 N N . TRP A 1 118 ? 8.120 2.536 -17.504 1.00 65.75 118 TRP A N 1
ATOM 982 C CA . TRP A 1 118 ? 9.431 2.584 -16.858 1.00 65.75 118 TRP A CA 1
ATOM 983 C C . TRP A 1 118 ? 10.521 2.908 -17.876 1.00 65.75 118 TRP A C 1
ATOM 985 O O . TRP A 1 118 ? 10.750 2.134 -18.810 1.00 65.75 118 TRP A O 1
ATOM 995 N N . PRO A 1 119 ? 11.242 4.024 -17.700 1.00 55.34 119 PRO A N 1
ATOM 996 C CA . PRO A 1 119 ? 12.359 4.350 -18.563 1.00 55.34 119 PRO A CA 1
ATOM 997 C C . PRO A 1 119 ? 13.575 3.495 -18.164 1.00 55.34 119 PRO A C 1
ATOM 999 O O . PRO A 1 119 ? 14.310 3.821 -17.238 1.00 55.34 119 PRO A O 1
ATOM 1002 N N . SER A 1 120 ? 13.818 2.416 -18.915 1.00 59.81 120 SER A N 1
ATOM 1003 C CA . SER A 1 120 ? 14.995 1.521 -18.866 1.00 59.81 120 SER A CA 1
ATOM 1004 C C . SER A 1 120 ? 15.018 0.389 -17.822 1.00 59.81 120 SER A C 1
ATOM 1006 O O . SER A 1 120 ? 14.536 0.505 -16.700 1.00 59.81 120 SER A O 1
ATOM 1008 N N . ALA A 1 121 ? 15.710 -0.698 -18.188 1.00 59.06 121 ALA A N 1
ATOM 1009 C CA . ALA A 1 121 ? 15.945 -1.883 -17.357 1.00 59.06 121 ALA A CA 1
ATOM 1010 C C . ALA A 1 121 ? 16.909 -1.663 -16.167 1.00 59.06 121 ALA A C 1
ATOM 1012 O O . ALA A 1 121 ? 17.043 -2.544 -15.320 1.00 59.06 121 ALA A O 1
ATOM 1013 N N . PHE A 1 122 ? 17.596 -0.515 -16.083 1.00 54.59 122 PHE A N 1
ATOM 1014 C CA . PHE A 1 122 ? 18.567 -0.214 -15.015 1.00 54.59 122 PHE A CA 1
ATOM 1015 C C . PHE A 1 122 ? 17.945 0.460 -13.784 1.00 54.59 122 PHE A C 1
ATOM 1017 O O . PHE A 1 122 ? 18.462 0.334 -12.673 1.00 54.59 122 PHE A O 1
ATOM 1024 N N . TRP A 1 123 ? 16.819 1.147 -13.963 1.00 63.31 123 TRP A N 1
ATOM 1025 C CA . TRP A 1 123 ? 16.109 1.860 -12.900 1.00 63.31 123 TRP A CA 1
ATOM 1026 C C . TRP A 1 123 ? 15.581 0.994 -11.746 1.00 63.31 123 TRP A C 1
ATOM 1028 O O . TRP A 1 123 ? 15.663 1.460 -10.606 1.00 63.31 123 TRP A O 1
ATOM 1038 N N . PRO A 1 124 ? 15.126 -0.256 -11.964 1.00 66.88 124 PRO A N 1
ATOM 1039 C CA . PRO A 1 124 ? 14.645 -1.117 -10.889 1.00 66.88 124 PRO A CA 1
ATOM 1040 C C . PRO A 1 124 ? 15.653 -1.258 -9.747 1.00 66.88 124 PRO A C 1
ATOM 1042 O O . PRO A 1 124 ? 15.292 -1.103 -8.588 1.00 66.88 124 PRO A O 1
ATOM 1045 N N . ARG A 1 125 ? 16.942 -1.463 -10.057 1.00 67.25 125 ARG A N 1
ATOM 1046 C CA . ARG A 1 125 ? 17.979 -1.691 -9.035 1.00 67.25 125 ARG A CA 1
ATOM 1047 C C . ARG A 1 125 ? 18.195 -0.472 -8.141 1.00 67.25 125 ARG A C 1
ATOM 1049 O O . ARG A 1 125 ? 18.176 -0.593 -6.922 1.00 67.25 125 ARG A O 1
ATOM 1056 N N . MET A 1 126 ? 18.361 0.705 -8.744 1.00 71.12 126 MET A N 1
ATOM 1057 C CA . MET A 1 126 ? 18.583 1.950 -8.001 1.00 71.12 126 MET A CA 1
ATOM 1058 C C . MET A 1 126 ? 17.371 2.318 -7.135 1.00 71.12 126 MET A C 1
ATOM 1060 O O . MET A 1 126 ? 17.522 2.800 -6.011 1.00 71.12 126 MET A O 1
ATOM 1064 N N . LEU A 1 127 ? 16.163 2.088 -7.653 1.00 76.50 127 LEU A N 1
ATOM 1065 C CA . LEU A 1 127 ? 14.929 2.390 -6.940 1.00 76.50 127 LEU A CA 1
ATOM 1066 C C . LEU A 1 127 ? 14.692 1.423 -5.788 1.00 76.50 127 LEU A C 1
ATOM 1068 O O . LEU A 1 127 ? 14.383 1.881 -4.693 1.00 76.50 127 LEU A O 1
ATOM 1072 N N . LEU A 1 128 ? 14.897 0.122 -6.005 1.00 78.50 128 LEU A N 1
ATOM 1073 C CA . LEU A 1 128 ? 14.721 -0.901 -4.976 1.00 78.50 128 LEU A CA 1
ATOM 1074 C C . LEU A 1 128 ? 15.589 -0.614 -3.753 1.00 78.50 128 LEU A C 1
ATOM 1076 O O . LEU A 1 128 ? 15.043 -0.505 -2.660 1.00 78.50 128 LEU A O 1
ATOM 1080 N N . SER A 1 129 ? 16.893 -0.373 -3.920 1.00 79.94 129 SER A N 1
ATOM 1081 C CA . SER A 1 129 ? 17.772 -0.079 -2.777 1.00 79.94 129 SER A CA 1
ATOM 1082 C C . SER A 1 129 ? 17.323 1.158 -1.991 1.00 79.94 129 SER A C 1
ATOM 1084 O O . SER A 1 129 ? 17.395 1.187 -0.762 1.00 79.94 129 SER A O 1
ATOM 1086 N N . ARG A 1 130 ? 16.819 2.191 -2.678 1.00 85.00 130 ARG A N 1
ATOM 1087 C CA . ARG A 1 130 ? 16.327 3.406 -2.015 1.00 85.00 130 ARG A CA 1
ATOM 1088 C C . ARG A 1 130 ? 14.979 3.183 -1.324 1.00 85.00 130 ARG A C 1
ATOM 1090 O O . ARG A 1 130 ? 14.781 3.696 -0.226 1.00 85.00 130 ARG A O 1
ATOM 1097 N N . ILE A 1 131 ? 14.082 2.400 -1.920 1.00 84.94 131 ILE A N 1
ATOM 1098 C CA . ILE A 1 131 ? 12.816 1.985 -1.302 1.00 84.94 131 ILE A CA 1
ATOM 1099 C C . ILE A 1 131 ? 13.091 1.157 -0.045 1.00 84.94 131 ILE A C 1
ATOM 1101 O O . ILE A 1 131 ? 12.500 1.421 0.996 1.00 84.94 131 ILE A O 1
ATOM 1105 N N . GLU A 1 132 ? 14.020 0.206 -0.102 1.00 85.12 132 GLU A N 1
ATOM 1106 C CA . GLU A 1 132 ? 14.416 -0.613 1.048 1.00 85.12 132 GLU A CA 1
ATOM 1107 C C . GLU A 1 132 ? 14.993 0.225 2.187 1.00 85.12 132 GLU A C 1
ATOM 1109 O O . GLU A 1 132 ? 14.662 -0.005 3.350 1.00 85.12 132 GLU A O 1
ATOM 1114 N N . ALA A 1 133 ? 15.815 1.226 1.863 1.00 87.81 133 ALA A N 1
ATOM 1115 C CA . ALA A 1 133 ? 16.339 2.153 2.858 1.00 87.81 133 ALA A CA 1
ATOM 1116 C C . ALA A 1 133 ? 15.216 2.943 3.557 1.00 87.81 133 ALA A C 1
ATOM 1118 O O . ALA A 1 133 ? 15.308 3.224 4.752 1.00 87.81 133 ALA A O 1
ATOM 1119 N N . MET A 1 134 ? 14.144 3.283 2.834 1.00 90.00 134 MET A N 1
ATOM 1120 C CA . MET A 1 134 ? 12.985 3.988 3.389 1.00 90.00 134 MET A CA 1
ATOM 1121 C C . MET A 1 134 ? 12.038 3.056 4.157 1.00 90.00 134 MET A C 1
ATOM 1123 O O . MET A 1 134 ? 11.484 3.468 5.175 1.00 90.00 134 MET A O 1
ATOM 1127 N N . PHE A 1 135 ? 11.881 1.810 3.706 1.00 91.50 135 PHE A N 1
ATOM 1128 C CA . PHE A 1 135 ? 10.945 0.815 4.233 1.00 91.50 135 PHE A CA 1
ATOM 1129 C C . PHE A 1 135 ? 11.669 -0.516 4.507 1.00 91.50 135 PHE A C 1
ATOM 1131 O O . PHE A 1 135 ? 11.493 -1.490 3.774 1.00 91.50 135 PHE A O 1
ATOM 1138 N N . PRO A 1 136 ? 12.460 -0.617 5.589 1.00 88.75 136 PRO A N 1
ATOM 1139 C CA . PRO A 1 136 ? 13.335 -1.770 5.836 1.00 88.75 136 PRO A CA 1
ATOM 1140 C C . PRO A 1 136 ? 12.598 -3.093 6.095 1.00 88.75 136 PRO A C 1
ATOM 1142 O O . PRO A 1 136 ? 13.206 -4.163 6.060 1.00 88.75 136 PRO A O 1
ATOM 1145 N N . LYS A 1 137 ? 11.292 -3.044 6.388 1.00 89.00 137 LYS A N 1
ATOM 1146 C CA . LYS A 1 137 ? 10.444 -4.235 6.558 1.00 89.00 137 LYS A CA 1
ATOM 1147 C C . LYS A 1 137 ? 9.681 -4.628 5.299 1.00 89.00 137 LYS A C 1
ATOM 1149 O O . LYS A 1 137 ? 8.965 -5.628 5.339 1.00 89.00 137 LYS A O 1
ATOM 1154 N N . LEU A 1 138 ? 9.830 -3.878 4.209 1.00 87.75 138 LEU A N 1
ATOM 1155 C CA . LEU A 1 138 ? 9.155 -4.175 2.961 1.00 87.75 138 LEU A CA 1
ATOM 1156 C C . LEU A 1 138 ? 9.655 -5.516 2.415 1.00 87.75 138 LEU A C 1
ATOM 1158 O O . LEU A 1 138 ? 10.853 -5.753 2.260 1.00 87.75 138 LEU A O 1
ATOM 1162 N N . ARG A 1 139 ? 8.708 -6.416 2.173 1.00 82.19 139 ARG A N 1
ATOM 1163 C CA . ARG A 1 139 ? 8.920 -7.763 1.639 1.00 82.19 139 ARG A CA 1
ATOM 1164 C C . ARG A 1 139 ? 8.340 -7.924 0.250 1.00 82.19 139 ARG A C 1
ATOM 1166 O O . ARG A 1 139 ? 8.595 -8.931 -0.391 1.00 82.19 139 ARG A O 1
ATOM 1173 N N . MET A 1 140 ? 7.527 -6.983 -0.208 1.00 76.12 140 MET A N 1
ATOM 1174 C CA . MET A 1 140 ? 6.829 -7.157 -1.462 1.00 76.12 140 MET A CA 1
ATOM 1175 C C . MET A 1 140 ? 6.524 -5.840 -2.158 1.00 76.12 140 MET A C 1
ATOM 1177 O O . MET A 1 140 ? 5.995 -4.916 -1.537 1.00 76.12 140 MET A O 1
ATOM 1181 N N . ILE A 1 141 ? 6.830 -5.814 -3.456 1.00 76.62 141 ILE A N 1
ATOM 1182 C CA . ILE A 1 141 ? 6.562 -4.716 -4.375 1.00 76.62 141 ILE A CA 1
ATOM 1183 C C . ILE A 1 141 ? 5.897 -5.300 -5.617 1.00 76.62 141 ILE A C 1
ATOM 1185 O O . ILE A 1 141 ? 6.552 -5.925 -6.447 1.00 76.62 141 ILE A O 1
ATOM 1189 N N . LEU A 1 142 ? 4.595 -5.086 -5.776 1.00 68.31 142 LEU A N 1
ATOM 1190 C CA . LEU A 1 142 ? 3.962 -5.345 -7.068 1.00 68.31 142 LEU A CA 1
ATOM 1191 C C . LEU A 1 142 ? 4.262 -4.187 -8.002 1.00 68.31 142 LEU A C 1
ATOM 1193 O O . LEU A 1 142 ? 3.971 -3.059 -7.636 1.00 68.31 142 LEU A O 1
ATOM 1197 N N . ASP A 1 143 ? 4.787 -4.465 -9.186 1.00 71.12 143 ASP A N 1
ATOM 1198 C CA . ASP A 1 143 ? 4.826 -3.516 -10.291 1.00 71.12 143 ASP A CA 1
ATOM 1199 C C . ASP A 1 143 ? 4.783 -4.296 -11.607 1.00 71.12 143 ASP A C 1
ATOM 1201 O O . ASP A 1 143 ? 5.506 -5.280 -11.774 1.00 71.12 143 ASP A O 1
ATOM 1205 N N . GLN A 1 144 ? 3.910 -3.881 -12.528 1.00 63.56 144 GLN A N 1
ATOM 1206 C CA . GLN A 1 144 ? 3.671 -4.605 -13.779 1.00 63.56 144 GLN A CA 1
ATOM 1207 C C . GLN A 1 144 ? 4.894 -4.651 -14.702 1.00 63.56 144 GLN A C 1
ATOM 1209 O O . GLN A 1 144 ? 5.037 -5.615 -15.448 1.00 63.56 144 GLN A O 1
ATOM 1214 N N . SER A 1 145 ? 5.787 -3.663 -14.656 1.00 60.31 145 SER A N 1
ATOM 1215 C CA . SER A 1 145 ? 7.007 -3.687 -15.467 1.00 60.31 145 SER A CA 1
ATOM 1216 C C . SER A 1 145 ? 8.168 -4.391 -14.772 1.00 60.31 145 SER A C 1
ATOM 1218 O O . SER A 1 145 ? 8.999 -4.999 -15.441 1.00 60.31 145 SER A O 1
ATOM 1220 N N . LEU A 1 146 ? 8.226 -4.322 -13.436 1.00 57.16 146 LEU A N 1
ATOM 1221 C CA . LEU A 1 146 ? 9.253 -5.019 -12.660 1.00 57.16 146 LEU A CA 1
ATOM 1222 C C . LEU A 1 146 ? 8.985 -6.529 -12.597 1.00 57.16 146 LEU A C 1
ATOM 1224 O O . LEU A 1 146 ? 9.741 -7.266 -11.967 1.00 57.16 146 LEU A O 1
ATOM 1228 N N . GLY A 1 147 ? 7.890 -6.989 -13.211 1.00 63.41 147 GLY A N 1
ATOM 1229 C CA . GLY A 1 147 ? 7.431 -8.370 -13.147 1.00 63.41 147 GLY A CA 1
ATOM 1230 C C . GLY A 1 147 ? 6.908 -8.765 -11.767 1.00 63.41 147 GLY A C 1
ATOM 1231 O O . GLY A 1 147 ? 6.782 -9.960 -11.522 1.00 63.41 147 GLY A O 1
ATOM 1232 N N . ALA A 1 148 ? 6.612 -7.777 -10.907 1.00 73.62 148 ALA A N 1
ATOM 1233 C CA . ALA A 1 148 ? 6.275 -7.900 -9.491 1.00 73.62 148 ALA A CA 1
ATOM 1234 C C . ALA A 1 148 ? 7.306 -8.708 -8.673 1.00 73.62 148 ALA A C 1
ATOM 1236 O O . ALA A 1 148 ? 7.653 -9.839 -8.990 1.00 73.62 148 ALA A O 1
ATOM 1237 N N . LEU A 1 149 ? 7.800 -8.128 -7.582 1.00 74.38 149 LEU A N 1
ATOM 1238 C CA . LEU A 1 149 ? 8.915 -8.671 -6.812 1.00 74.38 149 LEU A CA 1
ATOM 1239 C C . LEU A 1 149 ? 8.501 -9.002 -5.378 1.00 74.38 149 LEU A C 1
ATOM 1241 O O . LEU A 1 149 ? 7.829 -8.219 -4.698 1.00 74.38 149 LEU A O 1
ATOM 1245 N N . VAL A 1 150 ? 8.962 -10.152 -4.897 1.00 75.25 150 VAL A N 1
ATOM 1246 C CA . VAL A 1 150 ? 8.822 -10.593 -3.507 1.00 75.25 150 VAL A CA 1
ATOM 1247 C C . VAL A 1 150 ? 10.184 -10.911 -2.927 1.00 75.25 150 VAL A C 1
ATOM 1249 O O . VAL A 1 150 ? 11.065 -11.426 -3.601 1.00 75.25 150 VAL A O 1
ATOM 1252 N N . ARG A 1 151 ? 10.346 -10.600 -1.649 1.00 74.38 151 ARG A N 1
ATOM 1253 C CA . ARG A 1 151 ? 11.536 -10.836 -0.855 1.00 74.38 151 ARG A CA 1
ATOM 1254 C C . ARG A 1 151 ? 11.166 -11.694 0.340 1.00 74.38 151 ARG A C 1
ATOM 1256 O O . ARG A 1 151 ? 10.379 -11.288 1.197 1.00 74.38 151 ARG A O 1
ATOM 1263 N N . ARG A 1 152 ? 11.748 -12.890 0.396 1.00 68.81 152 ARG A N 1
ATOM 1264 C CA . ARG A 1 152 ? 11.537 -13.850 1.490 1.00 68.81 152 ARG A CA 1
ATOM 1265 C C . ARG A 1 152 ? 12.451 -13.558 2.672 1.00 68.81 152 ARG A C 1
ATOM 1267 O O . ARG A 1 152 ? 12.009 -13.627 3.817 1.00 68.81 152 ARG A O 1
ATOM 1274 N N . ASP A 1 153 ? 13.702 -13.203 2.398 1.00 66.31 153 ASP A N 1
ATOM 1275 C CA . ASP A 1 153 ? 14.729 -12.940 3.404 1.00 66.31 153 ASP A CA 1
ATOM 1276 C C . ASP A 1 153 ? 15.494 -11.638 3.109 1.00 66.31 153 ASP A C 1
ATOM 1278 O O . ASP A 1 153 ? 15.023 -10.793 2.362 1.00 66.31 153 ASP A O 1
ATOM 1282 N N . ILE A 1 154 ? 16.648 -11.401 3.735 1.00 67.44 154 ILE A N 1
ATOM 1283 C CA . ILE A 1 154 ? 17.381 -10.141 3.562 1.00 67.44 154 ILE A CA 1
ATOM 1284 C C . ILE A 1 154 ? 18.155 -10.100 2.222 1.00 67.44 154 ILE A C 1
ATOM 1286 O O . ILE A 1 154 ? 18.581 -9.025 1.811 1.00 67.44 154 ILE A O 1
ATOM 1290 N N . LEU A 1 155 ? 18.322 -11.217 1.525 1.00 67.44 155 LEU A N 1
ATOM 1291 C CA . LEU A 1 155 ? 19.362 -11.378 0.515 1.00 67.44 155 LEU A CA 1
ATOM 1292 C C . LEU A 1 155 ? 18.844 -11.385 -0.923 1.00 67.44 155 LEU A C 1
ATOM 1294 O O . LEU A 1 155 ? 19.623 -11.070 -1.820 1.00 67.44 155 LEU A O 1
ATOM 1298 N N . GLU A 1 156 ? 17.569 -11.708 -1.162 1.00 70.88 156 GLU A N 1
ATOM 1299 C CA . GLU A 1 156 ? 17.099 -11.899 -2.539 1.00 70.88 156 GLU A CA 1
ATOM 1300 C C . GLU A 1 156 ? 15.638 -11.488 -2.793 1.00 70.88 156 GLU A C 1
ATOM 1302 O O . GLU A 1 156 ? 14.731 -11.781 -2.006 1.00 70.88 156 GLU A O 1
ATOM 1307 N N . TRP A 1 157 ? 15.431 -10.827 -3.940 1.00 76.88 157 TRP A N 1
ATOM 1308 C CA . TRP A 1 157 ? 14.126 -10.586 -4.561 1.00 76.88 157 TRP A CA 1
ATOM 1309 C C . TRP A 1 157 ? 13.902 -11.587 -5.696 1.00 76.88 157 TRP A C 1
ATOM 1311 O O . TRP A 1 157 ? 14.792 -11.789 -6.520 1.00 76.88 157 TRP A O 1
ATOM 1321 N N . PHE A 1 158 ? 12.705 -12.156 -5.773 1.00 75.62 158 PHE A N 1
ATOM 1322 C CA . PHE A 1 158 ? 12.279 -13.087 -6.817 1.00 75.62 158 PHE A CA 1
ATOM 1323 C C . PHE A 1 158 ? 10.942 -12.655 -7.428 1.00 75.62 158 PHE A C 1
ATOM 1325 O O . PHE A 1 158 ? 10.225 -11.818 -6.868 1.00 75.62 158 PHE A O 1
ATOM 1332 N N . HIS A 1 159 ? 10.616 -13.213 -8.593 1.00 76.62 159 HIS A N 1
ATOM 1333 C CA . HIS A 1 159 ? 9.416 -12.855 -9.335 1.00 76.62 159 HIS A CA 1
ATOM 1334 C C . HIS A 1 159 ? 8.147 -13.416 -8.690 1.00 76.62 159 HIS A C 1
ATOM 1336 O O . HIS A 1 159 ? 8.062 -14.565 -8.266 1.00 76.62 159 HIS A O 1
ATOM 1342 N N . TRP A 1 160 ? 7.118 -12.578 -8.649 1.00 71.69 160 TRP A N 1
ATOM 1343 C CA . TRP A 1 160 ? 5.803 -12.906 -8.111 1.00 71.69 160 TRP A CA 1
ATOM 1344 C C . TRP A 1 160 ? 5.091 -14.032 -8.856 1.00 71.69 160 TRP A C 1
ATOM 1346 O O . TRP A 1 160 ? 4.329 -14.784 -8.247 1.00 71.69 160 TRP A O 1
ATOM 1356 N N . SER A 1 161 ? 5.310 -14.130 -10.172 1.00 69.94 161 SER A N 1
ATOM 1357 C CA . SER A 1 161 ? 4.662 -15.118 -11.045 1.00 69.94 161 SER A CA 1
ATOM 1358 C C . SER A 1 161 ? 4.816 -16.549 -10.546 1.00 69.94 161 SER A C 1
ATOM 1360 O O . SER A 1 161 ? 3.958 -17.389 -10.806 1.00 69.94 161 SER A O 1
ATOM 1362 N N . ASP A 1 162 ? 5.877 -16.799 -9.787 1.00 69.38 162 ASP A N 1
ATOM 1363 C CA . ASP A 1 162 ? 6.256 -18.118 -9.300 1.00 69.38 162 ASP A CA 1
ATOM 1364 C C . ASP A 1 162 ? 5.457 -18.522 -8.048 1.00 69.38 162 ASP A C 1
ATOM 1366 O O . ASP A 1 162 ? 5.529 -19.663 -7.602 1.00 69.38 162 ASP A O 1
ATOM 1370 N N . LEU A 1 163 ? 4.666 -17.601 -7.480 1.00 65.31 163 LEU A N 1
ATOM 1371 C CA . LEU A 1 163 ? 3.854 -17.834 -6.283 1.00 65.31 163 LEU A CA 1
ATOM 1372 C C . LEU A 1 163 ? 2.374 -18.145 -6.579 1.00 65.31 163 LEU A C 1
ATOM 1374 O O . LEU A 1 163 ? 1.625 -18.459 -5.655 1.00 65.31 163 LEU A O 1
ATOM 1378 N N . GLY A 1 164 ? 1.932 -18.057 -7.841 1.00 61.31 164 GLY A N 1
ATOM 1379 C CA . GLY A 1 164 ? 0.630 -18.577 -8.281 1.00 61.31 164 GLY A CA 1
ATOM 1380 C C . GLY A 1 164 ? -0.621 -17.851 -7.756 1.00 61.31 164 GLY A C 1
ATOM 1381 O O . GLY A 1 164 ? -1.644 -18.504 -7.554 1.00 61.31 164 GLY A O 1
ATOM 1382 N N . PHE A 1 165 ? -0.580 -16.528 -7.538 1.00 63.81 165 PHE A N 1
ATOM 1383 C CA . PHE A 1 165 ? -1.749 -15.772 -7.061 1.00 63.81 165 PHE A CA 1
ATOM 1384 C C . PHE A 1 165 ? -1.962 -14.398 -7.708 1.00 63.81 165 PHE A C 1
ATOM 1386 O O . PHE A 1 165 ? -1.027 -13.782 -8.220 1.00 63.81 165 PHE A O 1
ATOM 1393 N N . ASP A 1 166 ? -3.217 -13.927 -7.708 1.00 65.38 166 ASP A N 1
ATOM 1394 C CA . ASP A 1 166 ? -3.622 -12.689 -8.386 1.00 65.38 166 ASP A CA 1
ATOM 1395 C C . ASP A 1 166 ? -3.347 -11.446 -7.510 1.00 65.38 166 ASP A C 1
ATOM 1397 O O . ASP A 1 166 ? -3.928 -11.307 -6.428 1.00 65.38 166 ASP A O 1
ATOM 1401 N N . PRO A 1 167 ? -2.493 -10.508 -7.960 1.00 59.00 167 PRO A N 1
ATOM 1402 C CA . PRO A 1 167 ? -2.239 -9.246 -7.262 1.00 59.00 167 PRO A CA 1
ATOM 1403 C C . PRO A 1 167 ? -3.475 -8.339 -7.118 1.00 59.00 167 PRO A C 1
ATOM 1405 O O . PRO A 1 167 ? -3.508 -7.464 -6.248 1.00 59.00 167 PRO A O 1
ATOM 1408 N N . SER A 1 168 ? -4.482 -8.525 -7.972 1.00 61.56 168 SER A N 1
ATOM 1409 C CA . SER A 1 168 ? -5.730 -7.754 -8.000 1.00 61.56 168 SER A CA 1
ATOM 1410 C C . SER A 1 168 ? -6.691 -8.156 -6.879 1.00 61.56 168 SER A C 1
ATOM 1412 O O . SER A 1 168 ? -7.513 -7.334 -6.450 1.00 61.56 168 SER A O 1
ATOM 1414 N N . ASP A 1 169 ? -6.531 -9.375 -6.353 1.00 62.78 169 ASP A N 1
ATOM 1415 C CA . ASP A 1 169 ? -7.304 -9.954 -5.253 1.00 62.78 169 ASP A CA 1
ATOM 1416 C C . ASP A 1 169 ? -6.640 -9.661 -3.911 1.00 62.78 169 ASP A C 1
ATOM 1418 O O . ASP A 1 169 ? -6.364 -10.531 -3.077 1.00 62.78 169 ASP A O 1
ATOM 1422 N N . PHE A 1 170 ? -6.409 -8.365 -3.698 1.00 58.81 170 PHE A N 1
ATOM 1423 C CA . PHE A 1 170 ? -5.600 -7.833 -2.615 1.00 58.81 170 PHE A CA 1
ATOM 1424 C C . PHE A 1 170 ? -6.022 -8.414 -1.245 1.00 58.81 170 PHE A C 1
ATOM 1426 O O . PHE A 1 170 ? -5.208 -8.530 -0.324 1.00 58.81 170 PHE A O 1
ATOM 1433 N N . GLN A 1 171 ? -7.309 -8.728 -1.048 1.00 53.34 171 GLN A N 1
ATOM 1434 C CA . GLN A 1 171 ? -7.864 -9.175 0.238 1.00 53.34 171 GLN A CA 1
ATOM 1435 C C . GLN A 1 171 ? -7.446 -10.596 0.628 1.00 53.34 171 GLN A C 1
ATOM 1437 O O . GLN A 1 171 ? -7.412 -10.923 1.818 1.00 53.34 171 GLN A O 1
ATOM 1442 N N . ILE A 1 172 ? -7.092 -11.414 -0.365 1.00 51.81 172 ILE A N 1
ATOM 1443 C CA . ILE A 1 172 ? -6.627 -12.799 -0.216 1.00 51.81 172 ILE A CA 1
ATOM 1444 C C . ILE A 1 172 ? -5.129 -12.837 0.136 1.00 51.81 172 ILE A C 1
ATOM 1446 O O . ILE A 1 172 ? -4.618 -13.860 0.609 1.00 51.81 172 ILE A O 1
ATOM 1450 N N . LEU A 1 173 ? -4.431 -11.705 -0.020 1.00 57.47 173 LEU A N 1
ATOM 1451 C CA . LEU A 1 173 ? -2.982 -11.644 0.096 1.00 57.47 173 LEU A CA 1
ATOM 1452 C C . LEU A 1 173 ? -2.488 -11.962 1.503 1.00 57.47 173 LEU A C 1
ATOM 1454 O O . LEU A 1 173 ? -1.582 -12.757 1.595 1.00 57.47 173 LEU A O 1
ATOM 1458 N N . GLU A 1 174 ? -3.059 -11.468 2.606 1.00 62.72 174 GLU A N 1
ATOM 1459 C CA . GLU A 1 174 ? -2.423 -11.676 3.929 1.00 62.72 174 GLU A CA 1
ATOM 1460 C C . GLU A 1 174 ? -2.198 -13.164 4.273 1.00 62.72 174 GLU A C 1
ATOM 1462 O O . GLU A 1 174 ? -1.110 -13.538 4.693 1.00 62.72 174 GLU A O 1
ATOM 1467 N N . GLY A 1 175 ? -3.191 -14.033 4.058 1.00 64.62 175 GLY A N 1
ATOM 1468 C CA . GLY A 1 175 ? -3.054 -15.461 4.371 1.00 64.62 175 GLY A CA 1
ATOM 1469 C C . GLY A 1 175 ? -2.204 -16.228 3.357 1.00 64.62 175 GLY A C 1
ATOM 1470 O O . GLY A 1 175 ? -1.443 -17.116 3.736 1.00 64.62 175 GLY A O 1
ATOM 1471 N N . THR A 1 176 ? -2.335 -15.883 2.078 1.00 65.38 176 THR A N 1
ATOM 1472 C CA . THR A 1 176 ? -1.675 -16.583 0.966 1.00 65.38 176 THR A CA 1
ATOM 1473 C C . THR A 1 176 ? -0.225 -16.134 0.808 1.00 65.38 176 THR A C 1
ATOM 1475 O O . THR A 1 176 ? 0.658 -16.965 0.654 1.00 65.38 176 THR A O 1
ATOM 1478 N N . PHE A 1 177 ? 0.042 -14.837 0.953 1.00 67.19 177 PHE A N 1
ATOM 1479 C CA . PHE A 1 177 ? 1.373 -14.235 0.952 1.00 67.19 177 PHE A CA 1
ATOM 1480 C C . PHE A 1 177 ? 2.211 -14.711 2.135 1.00 67.19 177 PHE A C 1
ATOM 1482 O O . PHE A 1 177 ? 3.321 -15.183 1.936 1.00 67.19 177 PHE A O 1
ATOM 1489 N N . GLU A 1 178 ? 1.687 -14.655 3.363 1.00 68.19 178 GLU A N 1
ATOM 1490 C CA . GLU A 1 178 ? 2.424 -15.138 4.542 1.00 68.19 178 GLU A CA 1
ATOM 1491 C C . GLU A 1 178 ? 2.726 -16.638 4.444 1.00 68.19 178 GLU A C 1
ATOM 1493 O O . GLU A 1 178 ? 3.769 -17.100 4.907 1.00 68.19 178 GLU A O 1
ATOM 1498 N N . ARG A 1 179 ? 1.827 -17.408 3.819 1.00 68.94 179 ARG A N 1
ATOM 1499 C CA . ARG A 1 179 ? 2.061 -18.821 3.521 1.00 68.94 179 ARG A CA 1
ATOM 1500 C C . ARG A 1 179 ? 3.155 -18.994 2.467 1.00 68.94 179 ARG A C 1
ATOM 1502 O O . ARG A 1 179 ? 4.115 -19.709 2.727 1.00 68.94 179 ARG A O 1
ATOM 1509 N N . ALA A 1 180 ? 3.067 -18.274 1.352 1.00 65.75 180 ALA A N 1
ATOM 1510 C CA . ALA A 1 180 ? 4.061 -18.290 0.281 1.00 65.75 180 ALA A CA 1
ATOM 1511 C C . ALA A 1 180 ? 5.462 -17.880 0.774 1.00 65.75 180 ALA A C 1
ATOM 1513 O O . ALA A 1 180 ? 6.456 -18.514 0.427 1.00 65.75 180 ALA A O 1
ATOM 1514 N N . LEU A 1 181 ? 5.555 -16.881 1.659 1.00 65.31 181 LEU A N 1
ATOM 1515 C CA . LEU A 1 181 ? 6.812 -16.493 2.305 1.00 65.31 181 LEU A CA 1
ATOM 1516 C C . LEU A 1 181 ? 7.381 -17.603 3.205 1.00 65.31 181 LEU A C 1
ATOM 1518 O O . LEU A 1 181 ? 8.601 -17.753 3.310 1.00 65.31 181 LEU A O 1
ATOM 1522 N N . LYS A 1 182 ? 6.528 -18.386 3.874 1.00 66.38 182 LYS A N 1
ATOM 1523 C CA . LYS A 1 182 ? 6.962 -19.478 4.759 1.00 66.38 182 LYS A CA 1
ATOM 1524 C C . LYS A 1 182 ? 7.362 -20.727 3.993 1.00 66.38 182 LYS A C 1
ATOM 1526 O O . LYS A 1 182 ? 8.388 -21.313 4.325 1.00 66.38 182 LYS A O 1
ATOM 1531 N N . GLU A 1 183 ? 6.589 -21.110 2.988 1.00 67.81 183 GLU A N 1
ATOM 1532 C CA . GLU A 1 183 ? 6.747 -22.370 2.255 1.00 67.81 183 GLU A CA 1
ATOM 1533 C C . GLU A 1 183 ? 7.814 -22.242 1.148 1.00 67.81 183 GLU A C 1
ATOM 1535 O O . GLU A 1 183 ? 8.637 -23.141 0.987 1.00 67.81 183 GLU A O 1
ATOM 1540 N N . GLY A 1 184 ? 7.955 -21.059 0.533 1.00 56.69 184 GLY A N 1
ATOM 1541 C CA . GLY A 1 184 ? 8.833 -20.836 -0.622 1.00 56.69 184 GLY A CA 1
ATOM 1542 C C . GLY A 1 184 ? 8.188 -21.298 -1.934 1.00 56.69 184 GLY A C 1
ATOM 1543 O O . GLY A 1 184 ? 7.151 -21.957 -1.894 1.00 56.69 184 GLY A O 1
ATOM 1544 N N . PRO A 1 185 ? 8.758 -20.946 -3.100 1.00 54.09 185 PRO A N 1
ATOM 1545 C CA . PRO A 1 185 ? 8.281 -21.485 -4.370 1.00 54.09 185 PRO A CA 1
ATOM 1546 C C . PRO A 1 185 ? 8.461 -23.009 -4.379 1.00 54.09 185 PRO A C 1
ATOM 1548 O O . PRO A 1 185 ? 9.524 -23.510 -4.000 1.00 54.09 185 PRO A O 1
ATOM 1551 N N . ASP A 1 186 ? 7.436 -23.746 -4.812 1.00 49.00 186 ASP A N 1
ATOM 1552 C CA . ASP A 1 186 ? 7.545 -25.185 -5.054 1.00 49.00 186 ASP A CA 1
ATOM 1553 C C . ASP A 1 186 ? 8.572 -25.403 -6.175 1.00 49.00 186 ASP A C 1
ATOM 1555 O O . ASP A 1 186 ? 8.293 -25.211 -7.361 1.00 49.00 186 ASP A O 1
ATOM 1559 N N . VAL A 1 187 ? 9.785 -25.816 -5.794 1.00 45.22 187 VAL A N 1
ATOM 1560 C CA . VAL A 1 187 ? 10.959 -26.006 -6.675 1.00 45.22 187 VAL A CA 1
ATOM 1561 C C . VAL A 1 187 ? 10.716 -27.064 -7.774 1.00 45.22 187 VAL A C 1
ATOM 1563 O O . VAL A 1 187 ? 11.572 -27.327 -8.613 1.00 45.22 187 VAL A O 1
ATOM 1566 N N . THR A 1 188 ? 9.537 -27.683 -7.810 1.00 39.09 188 THR A N 1
ATOM 1567 C CA . THR A 1 188 ? 9.164 -28.723 -8.772 1.00 39.09 188 THR A CA 1
ATOM 1568 C C . THR A 1 188 ? 8.472 -28.201 -10.033 1.00 39.09 188 THR A C 1
ATOM 1570 O O . THR A 1 188 ? 8.343 -28.965 -10.989 1.00 39.09 188 THR A O 1
ATOM 1573 N N . SER A 1 189 ? 8.077 -26.923 -10.104 1.00 39.25 189 SER A N 1
ATOM 1574 C CA . SER A 1 189 ? 7.395 -26.384 -11.290 1.00 39.25 189 SER A CA 1
ATOM 1575 C C . SER A 1 189 ? 8.231 -25.338 -12.037 1.00 39.25 189 SER A C 1
ATOM 1577 O O . SER A 1 189 ? 8.217 -24.155 -11.740 1.00 39.25 189 SER A O 1
ATOM 1579 N N . ASN A 1 190 ? 8.920 -25.824 -13.074 1.00 36.22 190 ASN A N 1
ATOM 1580 C CA . ASN A 1 190 ? 9.611 -25.083 -14.133 1.00 36.22 190 ASN A CA 1
ATOM 1581 C C . ASN A 1 190 ? 10.827 -24.237 -13.730 1.00 36.22 190 ASN A C 1
ATOM 1583 O O . ASN A 1 190 ? 10.727 -23.098 -13.292 1.00 36.22 190 ASN A O 1
ATOM 1587 N N . VAL A 1 191 ? 12.001 -24.766 -14.085 1.00 38.12 191 VAL A N 1
ATOM 1588 C CA . VAL A 1 191 ? 13.222 -23.997 -14.339 1.00 38.12 191 VAL A CA 1
ATOM 1589 C C . VAL A 1 191 ? 12.934 -22.992 -15.462 1.00 38.12 191 VAL A C 1
ATOM 1591 O O . VAL A 1 191 ? 13.072 -23.299 -16.645 1.00 38.12 191 VAL A O 1
ATOM 1594 N N . LYS A 1 192 ? 12.488 -21.792 -15.099 1.00 38.19 192 LYS A N 1
ATOM 1595 C CA . LYS A 1 192 ? 12.643 -20.592 -15.919 1.00 38.19 192 LYS A CA 1
ATOM 1596 C C . LYS A 1 192 ? 13.704 -19.733 -15.252 1.00 38.19 192 LYS A C 1
ATOM 1598 O O . LYS A 1 192 ? 13.797 -19.703 -14.033 1.00 38.19 192 LYS A O 1
ATOM 1603 N N . GLU A 1 193 ? 14.562 -19.155 -16.081 1.00 38.59 193 GLU A N 1
ATOM 1604 C CA . GLU A 1 193 ? 15.762 -18.408 -15.713 1.00 38.59 193 GLU A CA 1
ATOM 1605 C C . GLU A 1 193 ? 15.558 -17.563 -14.450 1.00 38.59 193 GLU A C 1
ATOM 1607 O O . GLU A 1 193 ? 14.859 -16.552 -14.463 1.00 38.59 193 GLU A O 1
ATOM 1612 N N . ASN A 1 194 ? 16.182 -17.990 -13.349 1.00 37.12 194 ASN A N 1
ATOM 1613 C CA . ASN A 1 194 ? 16.253 -17.187 -12.140 1.00 37.12 194 ASN A CA 1
ATOM 1614 C C . ASN A 1 194 ? 17.067 -15.933 -12.473 1.00 37.12 194 ASN A C 1
ATOM 1616 O O . ASN A 1 194 ? 18.300 -15.979 -12.532 1.00 37.12 194 ASN A O 1
ATOM 1620 N N . TYR A 1 195 ? 16.394 -14.803 -12.676 1.00 39.75 195 TYR A N 1
ATOM 1621 C CA . TYR A 1 195 ? 17.032 -13.495 -12.597 1.00 39.75 195 TYR A CA 1
ATOM 1622 C C . TYR A 1 195 ? 17.358 -13.223 -11.130 1.00 39.75 195 TYR A C 1
ATOM 1624 O O . TYR A 1 195 ? 16.645 -12.525 -10.419 1.00 39.75 195 TYR A O 1
ATOM 1632 N N . ILE A 1 196 ? 18.449 -13.828 -10.667 1.00 41.69 196 ILE A N 1
ATOM 1633 C CA . ILE A 1 196 ? 19.008 -13.582 -9.345 1.00 41.69 196 ILE A CA 1
ATOM 1634 C C . ILE A 1 196 ? 19.590 -12.166 -9.362 1.00 41.69 196 ILE A C 1
ATOM 1636 O O . ILE A 1 196 ? 20.692 -11.925 -9.868 1.00 41.69 196 ILE A O 1
ATOM 1640 N N . PHE A 1 197 ? 18.854 -11.207 -8.808 1.00 42.72 197 PHE A N 1
ATOM 1641 C CA . PHE A 1 197 ? 19.380 -9.877 -8.521 1.00 42.72 197 PHE A CA 1
ATOM 1642 C C . PHE A 1 197 ? 20.173 -9.937 -7.212 1.00 42.72 197 PHE A C 1
ATOM 1644 O O . PHE A 1 197 ? 19.667 -9.585 -6.151 1.00 42.72 197 PHE A O 1
ATOM 1651 N N . ARG A 1 198 ? 21.428 -10.400 -7.277 1.00 39.12 198 ARG A N 1
ATOM 1652 C CA . ARG A 1 198 ? 22.378 -10.221 -6.166 1.00 39.12 198 ARG A CA 1
ATOM 1653 C C . ARG A 1 198 ? 22.693 -8.729 -6.037 1.00 39.12 198 ARG A C 1
ATOM 1655 O O . ARG A 1 198 ? 23.221 -8.141 -6.984 1.00 39.12 198 ARG A O 1
ATOM 1662 N N . VAL A 1 199 ? 22.303 -8.149 -4.902 1.00 43.81 199 VAL A N 1
ATOM 1663 C CA . VAL A 1 199 ? 22.631 -6.776 -4.479 1.00 43.81 199 VAL A CA 1
ATOM 1664 C C . VAL A 1 199 ? 24.058 -6.729 -3.952 1.00 43.81 199 VAL A C 1
ATOM 1666 O O . VAL A 1 199 ? 24.434 -7.665 -3.210 1.00 43.81 199 VAL A O 1
#